Protein AF-A0A3D1BN85-F1 (afdb_monomer)

Sequence (298 aa):
FKVIHPDLSADNTIPQFLKILGVEELTAEAVQNILKTEEIPKMRKNWETFSVDEKIENIKLCKKLWLLENYQIDSRGLSFLTLKTKSGKWLKPEQIVFSKEYNPEHQIEVLAGKGLLKGLPDSPIEFVTAEFIENDEEVKGWYEFFKELGVDKKLEDKNFIKNVVQRIGILTALKYEASKGRTSSRELSRSEETDGYDIKQSQEESEEEGYGLIQSEERYIEVKSSSRPNPDIFLTTKQFNTLRNKKERYFVYVVKDALQHPTLCVTRGDKLLSITDIKTVIPFNKWSSKAIDEEFQP

pLDDT: mean 86.45, std 12.36, range [39.0, 98.06]

Foldseek 3Di:
DDDDDPVQVVDPVNVVVCVVVVNDDCDPVNVVLLVVLVCLVVCLVCVVVDDPVRLLVVVLNQLVSCPDPPRNDALVSVQSAFAQWPVRDTHQLQQAAEDCLLVDPFDLVVCVVVVLQPPQPPPPHTYGDCVNPPDSVCSPSVSVSSVSSNHCVLVVPPVSVVSSQVSSQVVQVQVVCVVVVQNQKDADDPVRCPQFAGIWRDFDPDPDDDDDDPRPQIAGEHTAGDLAQQDKQAGDPRNLVSLVPVQQRYWYWYFHNSGHWTKIFIFGSVQVVPQPDDDSIGGRVRCVVGTGDDMDTD

Mean predicted aligned error: 9.33 Å

Radius of gyration: 28.54 Å; Cα contacts (8 Å, |Δi|>4): 425; chains: 1; bounding box: 93×33×72 Å

Structure (mmCIF, N/CA/C/O backbone):
data_AF-A0A3D1BN85-F1
#
_entry.id   AF-A0A3D1BN85-F1
#
loop_
_atom_site.group_PDB
_atom_site.id
_atom_site.type_symbol
_atom_site.label_atom_id
_atom_site.label_alt_id
_atom_site.label_comp_id
_atom_site.label_asym_id
_atom_site.label_entity_id
_atom_site.label_seq_id
_atom_site.pdbx_PDB_ins_code
_atom_site.Cartn_x
_atom_site.Cartn_y
_atom_site.Cartn_z
_atom_site.occupancy
_atom_site.B_iso_or_equiv
_atom_site.auth_seq_id
_atom_site.auth_comp_id
_atom_site.auth_asym_id
_atom_site.auth_atom_id
_atom_site.pdbx_PDB_model_num
ATOM 1 N N . PHE A 1 1 ? -35.895 4.936 27.202 1.00 62.19 1 PHE A N 1
ATOM 2 C CA . PHE A 1 1 ? -36.663 3.724 27.560 1.00 62.19 1 PHE A CA 1
ATOM 3 C C . PHE A 1 1 ? -37.989 4.118 28.182 1.00 62.19 1 PHE A C 1
ATOM 5 O O . PHE A 1 1 ? -38.043 5.144 28.8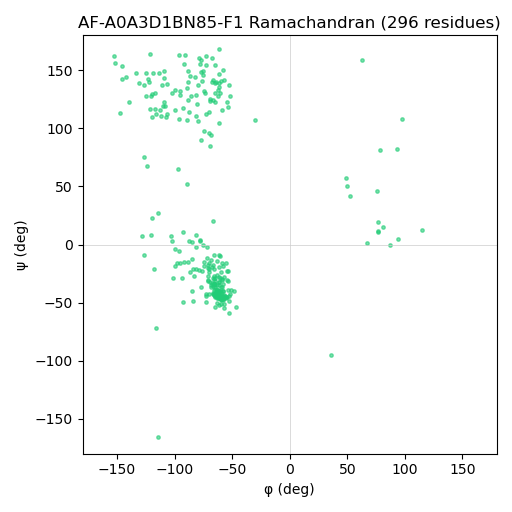51 1.00 62.19 1 PHE A O 1
ATOM 12 N N . LYS A 1 2 ? -39.053 3.352 27.932 1.00 66.19 2 LYS A N 1
ATOM 13 C CA . LYS A 1 2 ? -40.347 3.514 28.607 1.00 66.19 2 LYS A CA 1
ATOM 14 C C . LYS A 1 2 ? -40.624 2.234 29.385 1.00 66.19 2 LYS A C 1
ATOM 16 O O . LYS A 1 2 ? -40.461 1.152 28.835 1.00 66.19 2 LYS A O 1
ATOM 21 N N . VAL A 1 3 ? -40.984 2.369 30.656 1.00 72.06 3 VAL A N 1
ATOM 22 C CA . VAL A 1 3 ? -41.293 1.231 31.527 1.00 72.06 3 VAL A CA 1
ATOM 23 C C . VAL A 1 3 ? -42.762 0.873 31.331 1.00 72.06 3 VAL A C 1
ATOM 25 O O . VAL A 1 3 ? -43.623 1.750 31.407 1.00 72.06 3 VAL A O 1
ATOM 28 N N . ILE A 1 4 ? -43.042 -0.396 31.041 1.00 72.94 4 ILE A N 1
ATOM 29 C CA . ILE A 1 4 ? -44.410 -0.911 30.940 1.00 72.94 4 ILE A CA 1
ATOM 30 C C . ILE A 1 4 ? -44.921 -1.166 32.359 1.00 72.94 4 ILE A C 1
ATOM 32 O O . ILE A 1 4 ? -44.187 -1.675 33.205 1.00 72.94 4 ILE A O 1
ATOM 36 N N . HIS A 1 5 ? -46.171 -0.795 32.632 1.00 78.56 5 HIS A N 1
ATOM 37 C CA . HIS A 1 5 ? -46.800 -1.077 33.921 1.00 78.56 5 HIS A CA 1
ATOM 38 C C . HIS A 1 5 ? -46.880 -2.602 34.157 1.00 78.56 5 HIS A C 1
ATOM 40 O O . HIS A 1 5 ? -47.244 -3.309 33.215 1.00 78.56 5 HIS A O 1
ATOM 46 N N . PRO A 1 6 ? -46.611 -3.125 35.370 1.00 79.44 6 PRO A N 1
ATOM 47 C CA . PRO A 1 6 ? -46.598 -4.570 35.639 1.00 79.44 6 PRO A CA 1
ATOM 48 C C . PRO A 1 6 ? -47.886 -5.291 35.218 1.00 79.44 6 PRO A C 1
ATOM 50 O O . PRO A 1 6 ? -47.840 -6.364 34.625 1.00 79.44 6 PRO A O 1
ATOM 53 N N . ASP A 1 7 ? -49.038 -4.658 35.441 1.00 80.38 7 ASP A N 1
ATOM 54 C CA . ASP A 1 7 ? -50.340 -5.221 35.056 1.00 80.38 7 ASP A CA 1
ATOM 55 C C . ASP A 1 7 ? -50.501 -5.372 33.536 1.00 80.38 7 ASP A C 1
ATOM 57 O O . ASP A 1 7 ? -51.193 -6.270 33.071 1.00 80.38 7 ASP A O 1
ATOM 61 N N . LEU A 1 8 ? -49.837 -4.515 32.753 1.00 76.44 8 LEU A N 1
ATOM 62 C CA . LEU A 1 8 ? -49.823 -4.602 31.292 1.00 76.44 8 LEU A CA 1
ATOM 63 C C . LEU A 1 8 ? -48.778 -5.605 30.792 1.00 76.44 8 LEU A C 1
ATOM 65 O O . LEU A 1 8 ? -48.951 -6.162 29.716 1.00 76.44 8 LEU A O 1
ATOM 69 N N . SER A 1 9 ? -47.699 -5.849 31.547 1.00 73.62 9 SER A N 1
ATOM 70 C CA . SER A 1 9 ? -46.723 -6.891 31.199 1.00 73.62 9 SER A CA 1
ATOM 71 C C . SER A 1 9 ? -47.200 -8.296 31.566 1.00 73.62 9 SER A C 1
ATOM 73 O O . SER A 1 9 ? -46.691 -9.266 31.017 1.00 73.62 9 SER A O 1
ATOM 75 N N . ALA A 1 10 ? -48.144 -8.416 32.505 1.00 78.88 10 ALA A N 1
ATOM 76 C CA . ALA A 1 10 ? -48.739 -9.692 32.900 1.00 78.88 10 ALA A CA 1
ATOM 77 C C . ALA A 1 10 ? -49.642 -10.292 31.805 1.00 78.88 10 ALA A C 1
ATOM 79 O O . ALA A 1 10 ? -49.843 -11.506 31.769 1.00 78.88 10 ALA A O 1
ATOM 80 N N . ASP A 1 11 ? -50.164 -9.459 30.901 1.00 86.19 11 ASP A N 1
ATOM 81 C CA . ASP A 1 11 ? -50.906 -9.898 29.722 1.00 86.19 11 ASP A CA 1
ATOM 82 C C . ASP A 1 11 ? -49.953 -10.134 28.543 1.00 86.19 11 ASP A C 1
ATOM 84 O O . ASP A 1 11 ? -49.476 -9.189 27.918 1.00 86.19 11 ASP A O 1
ATOM 88 N N . ASN A 1 12 ? -49.716 -11.402 28.193 1.00 80.69 12 ASN A N 1
ATOM 89 C CA . ASN A 1 12 ? -48.813 -11.807 27.108 1.00 80.69 12 ASN A CA 1
ATOM 90 C C . ASN A 1 12 ? -49.173 -11.231 25.722 1.00 80.69 12 ASN A C 1
ATOM 92 O O . ASN A 1 12 ? -48.308 -11.214 24.840 1.00 80.69 12 ASN A O 1
ATOM 96 N N . THR A 1 13 ? -50.401 -10.746 25.503 1.00 84.81 13 THR A N 1
ATOM 97 C CA . THR A 1 13 ? -50.781 -10.116 24.227 1.00 84.81 13 THR A CA 1
ATOM 98 C C . THR A 1 13 ? -50.115 -8.754 24.027 1.00 84.81 13 THR A C 1
ATOM 100 O O . THR A 1 13 ? -49.777 -8.402 22.896 1.00 84.81 13 THR A O 1
ATOM 103 N N . ILE A 1 14 ? -49.844 -8.012 25.106 1.00 82.12 14 ILE A N 1
ATOM 104 C CA . ILE A 1 14 ? -49.242 -6.675 25.037 1.00 82.12 14 ILE A CA 1
ATOM 105 C C . ILE A 1 14 ? -47.749 -6.733 24.663 1.00 82.12 14 ILE A C 1
ATOM 107 O O . ILE A 1 14 ? -47.371 -6.052 23.707 1.00 82.12 14 ILE A O 1
ATOM 111 N N . PRO A 1 15 ? -46.886 -7.554 25.298 1.00 77.19 15 PRO A N 1
ATOM 112 C CA . PRO A 1 15 ? -45.504 -7.750 24.859 1.00 77.19 15 PRO A CA 1
ATOM 113 C C . PRO A 1 15 ? -45.402 -8.256 23.417 1.00 77.19 15 PRO A C 1
ATOM 115 O O . PRO A 1 15 ? -44.560 -7.779 22.660 1.00 77.19 15 PRO A O 1
ATOM 118 N N . GLN A 1 16 ? -46.280 -9.179 23.002 1.00 81.00 16 GLN A N 1
ATOM 119 C CA . GLN A 1 16 ? -46.311 -9.662 21.617 1.00 81.00 16 GLN A CA 1
ATOM 120 C C . GLN A 1 16 ? -46.683 -8.553 20.631 1.00 81.00 16 GLN A C 1
ATOM 122 O O . GLN A 1 16 ? -46.020 -8.401 19.606 1.00 81.00 16 GLN A O 1
ATOM 127 N N . PHE A 1 17 ? -47.697 -7.746 20.949 1.00 83.69 17 PHE A N 1
ATOM 128 C CA . PHE A 1 17 ? -48.094 -6.603 20.130 1.00 83.69 17 PHE A CA 1
ATOM 129 C C . PHE A 1 17 ? -46.977 -5.556 20.023 1.00 83.69 17 PHE A C 1
ATOM 131 O O . PHE A 1 17 ? -46.679 -5.076 18.933 1.00 83.69 17 PHE A O 1
ATOM 138 N N . LEU A 1 18 ? -46.295 -5.252 21.129 1.00 83.25 18 LEU A N 1
ATOM 139 C CA . LEU A 1 18 ? -45.146 -4.344 21.145 1.00 83.25 18 LEU A CA 1
ATOM 140 C C . LEU A 1 18 ? -43.981 -4.874 20.300 1.00 83.25 18 LEU A C 1
ATOM 142 O O . LEU A 1 18 ? -43.387 -4.111 19.539 1.00 83.25 18 LEU A O 1
ATOM 146 N N . LYS A 1 19 ? -43.717 -6.183 20.349 1.00 81.19 19 LYS A N 1
ATOM 147 C CA . LYS A 1 19 ? -42.707 -6.834 19.508 1.00 81.19 19 LYS A CA 1
ATOM 148 C C . LYS A 1 19 ? -43.055 -6.743 18.016 1.00 81.19 19 LYS A C 1
ATOM 150 O O . LYS A 1 19 ? -42.175 -6.472 17.207 1.00 81.19 19 LYS A O 1
ATOM 155 N N . ILE A 1 20 ? -44.335 -6.894 17.652 1.00 84.38 20 ILE A N 1
ATOM 156 C CA . ILE A 1 20 ? -44.834 -6.696 16.273 1.00 84.38 20 ILE A CA 1
ATOM 157 C C . ILE A 1 20 ? -44.651 -5.241 15.813 1.00 84.38 20 ILE A C 1
ATOM 159 O O . ILE A 1 20 ? -44.350 -4.998 14.647 1.00 84.38 20 ILE A O 1
ATOM 163 N N . LEU A 1 21 ? -44.790 -4.273 16.723 1.00 83.38 21 LEU A N 1
ATOM 164 C CA . LEU A 1 21 ? -44.546 -2.851 16.455 1.00 83.38 21 LEU A CA 1
ATOM 165 C C . LEU A 1 21 ? -43.053 -2.470 16.426 1.00 83.38 21 LEU A C 1
ATOM 167 O O . LEU A 1 21 ? -42.737 -1.290 16.280 1.00 83.38 21 LEU A O 1
ATOM 171 N N . GLY A 1 22 ? -42.141 -3.438 16.567 1.00 74.31 22 GLY A N 1
ATOM 172 C CA . GLY A 1 22 ? -40.696 -3.202 16.560 1.00 74.31 22 GLY A CA 1
ATOM 173 C C . GLY A 1 22 ? -40.153 -2.608 17.861 1.00 74.31 22 GLY A C 1
ATOM 174 O O . GLY A 1 22 ? -39.074 -2.023 17.865 1.00 74.31 22 GLY A O 1
ATOM 175 N N . VAL A 1 23 ? -40.892 -2.715 18.970 1.00 76.38 23 VAL A N 1
ATOM 176 C CA . VAL A 1 23 ? -40.398 -2.305 20.289 1.00 76.38 23 VAL A CA 1
ATOM 177 C C . VAL A 1 23 ? -39.538 -3.428 20.860 1.00 76.38 23 VAL A C 1
ATOM 179 O O . VAL A 1 23 ? -40.043 -4.493 21.215 1.00 76.38 23 VAL A O 1
ATOM 182 N N . GLU A 1 24 ? -38.234 -3.179 20.949 1.00 70.06 24 GLU A N 1
ATOM 183 C CA . GLU A 1 24 ? -37.280 -4.110 21.548 1.00 70.06 24 GLU A CA 1
ATOM 184 C C . GLU A 1 24 ? -37.361 -4.102 23.079 1.00 70.06 24 GLU A C 1
ATOM 186 O O . GLU A 1 24 ? -37.517 -3.060 23.725 1.00 70.06 24 GLU A O 1
ATOM 191 N N . GLU A 1 25 ? -37.247 -5.291 23.668 1.00 74.31 25 GLU A N 1
ATOM 192 C CA . GLU A 1 25 ? -37.174 -5.466 25.113 1.00 74.31 25 GLU A CA 1
ATOM 193 C C . GLU A 1 25 ? -35.794 -5.043 25.626 1.00 74.31 25 GLU A C 1
ATOM 195 O O . GLU A 1 25 ? -34.758 -5.451 25.098 1.00 74.31 25 GLU A O 1
ATOM 200 N N . LEU A 1 26 ? -35.769 -4.230 26.685 1.00 71.69 26 LEU A N 1
ATOM 201 C CA . LEU A 1 26 ? -34.522 -3.833 27.328 1.00 71.69 26 LEU A CA 1
ATOM 202 C C . LEU A 1 26 ? -33.969 -5.005 28.150 1.00 71.69 26 LEU A C 1
ATOM 204 O O . LEU A 1 26 ? -34.372 -5.220 29.292 1.00 71.69 26 LEU A O 1
ATOM 208 N N . THR A 1 27 ? -33.028 -5.747 27.574 1.00 77.69 27 THR A N 1
ATOM 209 C CA . THR A 1 27 ? -32.342 -6.848 28.260 1.00 77.69 27 THR A CA 1
ATOM 210 C C . THR A 1 27 ? -31.271 -6.336 29.229 1.00 77.69 27 THR A C 1
ATOM 212 O O . THR A 1 27 ? -30.744 -5.229 29.086 1.00 77.69 27 THR A O 1
ATOM 215 N N . ALA A 1 28 ? -30.890 -7.159 30.213 1.00 77.25 28 ALA A N 1
ATOM 216 C CA . ALA A 1 28 ? -29.778 -6.843 31.117 1.00 77.25 28 ALA A CA 1
ATOM 217 C C . ALA A 1 28 ? -28.460 -6.607 30.353 1.00 77.25 28 ALA A C 1
ATOM 219 O O . ALA A 1 28 ? -27.665 -5.747 30.731 1.00 77.25 28 ALA A O 1
ATOM 220 N N . GLU A 1 29 ? -28.254 -7.330 29.249 1.00 75.12 29 GLU A N 1
ATOM 221 C CA . GLU A 1 29 ? -27.120 -7.133 28.347 1.00 75.12 29 GLU A CA 1
ATOM 222 C C . GLU A 1 29 ? -27.178 -5.770 27.643 1.00 75.12 29 GLU A C 1
ATOM 224 O O . GLU A 1 29 ? -26.177 -5.054 27.627 1.00 75.12 29 GLU A O 1
ATOM 229 N N . ALA A 1 30 ? -28.351 -5.354 27.151 1.00 71.19 30 ALA A N 1
ATOM 230 C CA . ALA A 1 30 ? -28.535 -4.031 26.558 1.00 71.19 30 ALA A CA 1
ATOM 231 C C . ALA A 1 30 ? -28.228 -2.905 27.562 1.00 71.19 30 ALA A C 1
ATOM 233 O O . ALA A 1 30 ? -27.538 -1.949 27.212 1.00 71.19 30 ALA A O 1
ATOM 234 N N . VAL A 1 31 ? -28.654 -3.040 28.826 1.00 73.94 31 VAL A N 1
ATOM 235 C CA . VAL A 1 31 ? -28.314 -2.083 29.898 1.00 73.94 31 VAL A CA 1
ATOM 236 C C . VAL A 1 31 ? -26.806 -2.032 30.149 1.00 73.94 31 VAL A C 1
ATOM 238 O O . VAL A 1 31 ? -26.236 -0.946 30.225 1.00 73.94 31 VAL A O 1
ATOM 241 N N . GLN A 1 32 ? -26.140 -3.186 30.250 1.00 77.75 32 GLN A N 1
ATOM 242 C CA . GLN A 1 32 ? -24.688 -3.250 30.451 1.00 77.75 32 GLN A CA 1
ATOM 243 C C . GLN A 1 32 ? -23.914 -2.620 29.288 1.00 77.75 32 GLN A C 1
ATOM 245 O O . GLN A 1 32 ? -22.928 -1.921 29.512 1.00 77.75 32 GLN A O 1
ATOM 250 N N . ASN A 1 33 ? -24.366 -2.828 28.052 1.00 74.44 33 ASN A N 1
ATOM 251 C CA . ASN A 1 33 ? -23.741 -2.231 26.875 1.00 74.44 33 ASN A CA 1
ATOM 252 C C . ASN A 1 33 ? -23.905 -0.703 26.865 1.00 74.44 33 ASN A C 1
ATOM 254 O O . ASN A 1 33 ? -22.922 0.004 26.654 1.00 74.44 33 ASN A O 1
ATOM 258 N N . ILE A 1 34 ? -25.087 -0.184 27.223 1.00 75.25 34 ILE A N 1
ATOM 259 C CA . ILE A 1 34 ? -25.316 1.264 27.370 1.00 75.25 34 ILE A CA 1
ATOM 260 C C . ILE A 1 34 ? -24.390 1.857 28.436 1.00 75.25 34 ILE A C 1
ATOM 262 O O . ILE A 1 34 ? -23.716 2.852 28.178 1.00 75.25 34 ILE A O 1
ATOM 266 N N . LEU A 1 35 ? -24.282 1.227 29.607 1.00 77.38 35 LEU A N 1
ATOM 267 C CA . LEU A 1 35 ? -23.379 1.701 30.661 1.00 77.38 35 LEU A CA 1
ATOM 268 C C . LEU A 1 35 ? -21.918 1.735 30.187 1.00 77.38 35 LEU A C 1
ATOM 270 O O . LEU A 1 35 ? -21.211 2.704 30.450 1.00 77.38 35 LEU A O 1
ATOM 274 N N . LYS A 1 36 ? -21.482 0.732 29.416 1.00 80.38 36 LYS A N 1
ATOM 275 C CA . LYS A 1 36 ? -20.142 0.711 28.806 1.00 80.38 36 LYS A CA 1
ATOM 276 C C . LYS A 1 36 ? -19.950 1.821 27.771 1.00 80.38 36 LYS A C 1
ATOM 278 O O . LYS A 1 36 ? -18.862 2.384 27.684 1.00 80.38 36 LYS A O 1
ATOM 283 N N . THR A 1 37 ? -20.983 2.204 27.016 1.00 78.31 37 THR A N 1
ATOM 284 C CA . THR A 1 37 ? -20.874 3.360 26.103 1.00 78.31 37 THR A CA 1
ATOM 285 C C . THR A 1 37 ? -20.667 4.686 26.842 1.00 78.31 37 THR A C 1
ATOM 287 O O . THR A 1 37 ? -19.934 5.547 26.352 1.00 78.31 37 THR A O 1
ATOM 290 N N . GLU A 1 38 ? -21.206 4.840 28.057 1.00 80.00 38 GLU A N 1
ATOM 291 C CA . GLU A 1 38 ? -20.954 6.020 28.902 1.00 80.00 38 GLU A CA 1
ATOM 292 C C . GLU A 1 38 ? -19.509 6.099 29.426 1.00 80.00 38 GLU A C 1
ATOM 294 O O . GLU A 1 38 ? -19.068 7.148 29.911 1.00 80.00 38 GLU A O 1
ATOM 299 N N . GLU A 1 39 ? -18.735 5.018 29.309 1.00 83.38 39 GLU A N 1
ATOM 300 C CA . GLU A 1 39 ? -17.316 5.004 29.657 1.00 83.38 39 GLU A CA 1
ATOM 301 C C . GLU A 1 39 ? -16.435 5.585 28.543 1.00 83.38 39 GLU A C 1
ATOM 303 O O . GLU A 1 39 ? -15.354 6.093 28.841 1.00 83.38 39 GLU A O 1
ATOM 308 N N . ILE A 1 40 ? -16.897 5.629 27.285 1.00 86.19 40 ILE A N 1
ATOM 309 C CA . ILE A 1 40 ? -16.115 6.141 26.143 1.00 86.19 40 ILE A CA 1
ATOM 310 C C . ILE A 1 40 ? -15.612 7.584 26.371 1.00 86.19 40 ILE A C 1
ATOM 312 O O . ILE A 1 40 ? -14.423 7.845 26.159 1.00 86.19 40 ILE A O 1
ATOM 316 N N . PRO A 1 41 ? -16.421 8.543 26.873 1.00 86.62 41 PRO A N 1
ATOM 317 C CA . PRO A 1 41 ? -15.921 9.876 27.213 1.00 86.62 41 PRO A CA 1
ATOM 318 C C . PRO A 1 41 ? -14.837 9.875 28.300 1.00 86.62 41 PRO A C 1
ATOM 320 O O . PRO A 1 41 ? -13.953 10.735 28.279 1.00 86.62 41 PRO A O 1
ATOM 323 N N . LYS A 1 42 ? -14.889 8.934 29.253 1.00 87.38 42 LYS A N 1
ATOM 324 C CA . LYS A 1 42 ? -13.858 8.779 30.291 1.00 87.38 42 LYS A CA 1
ATOM 325 C C . LYS A 1 42 ? -12.584 8.185 29.694 1.00 87.38 42 LYS A C 1
ATOM 327 O O . LYS A 1 42 ? -11.508 8.727 29.940 1.00 87.38 42 LYS A O 1
ATOM 332 N N . MET A 1 43 ? -12.710 7.160 28.847 1.00 91.12 43 MET A N 1
ATOM 333 C CA . MET A 1 43 ? -11.590 6.588 28.092 1.00 91.12 43 MET A CA 1
ATOM 334 C C . MET A 1 43 ? -10.883 7.665 27.273 1.00 91.12 43 MET A C 1
ATOM 336 O O . MET A 1 43 ? -9.667 7.791 27.347 1.00 91.12 43 MET A O 1
ATOM 340 N N . ARG A 1 44 ? -11.641 8.515 26.570 1.00 92.12 44 ARG A N 1
ATOM 341 C CA . ARG A 1 44 ? -11.098 9.628 25.782 1.00 92.12 44 ARG A CA 1
ATOM 342 C C . ARG A 1 44 ? -10.243 10.587 26.604 1.00 92.12 44 ARG A C 1
ATOM 344 O O . ARG A 1 44 ? -9.198 11.018 26.129 1.00 92.12 44 ARG A O 1
ATOM 351 N N . LYS A 1 45 ? -10.687 10.945 27.812 1.00 92.06 45 LYS A N 1
ATOM 352 C CA . LYS A 1 45 ? -9.955 11.869 28.695 1.00 92.06 45 LYS A CA 1
ATOM 353 C C . LYS A 1 45 ? -8.654 11.264 29.220 1.00 92.06 45 LYS A C 1
ATOM 355 O O . LYS A 1 45 ? -7.676 11.987 29.365 1.00 92.06 45 LYS A O 1
ATOM 360 N N . ASN A 1 46 ? -8.649 9.957 29.469 1.00 93.00 46 ASN A N 1
ATOM 361 C CA . ASN A 1 46 ? -7.536 9.259 30.110 1.00 93.00 46 ASN A CA 1
ATOM 362 C C . ASN A 1 46 ? -6.655 8.486 29.115 1.00 93.00 46 ASN A C 1
ATOM 364 O O . ASN A 1 46 ? -5.700 7.837 29.533 1.00 93.00 46 ASN A O 1
ATOM 368 N N . TRP A 1 47 ? -6.942 8.565 27.811 1.00 95.19 47 TRP A N 1
ATOM 369 C CA . TRP A 1 47 ? -6.338 7.708 26.787 1.00 95.19 47 TRP A CA 1
ATOM 370 C C . TRP A 1 47 ? -4.808 7.697 26.832 1.00 95.19 47 TRP A C 1
ATOM 372 O O . TRP A 1 47 ? -4.190 6.638 26.796 1.00 95.19 47 TRP A O 1
ATOM 382 N N . GLU A 1 48 ? -4.187 8.867 26.977 1.00 92.69 48 GLU A N 1
ATOM 383 C CA . GLU A 1 48 ? -2.725 8.989 27.012 1.00 92.69 48 GLU A CA 1
ATOM 384 C C . GLU A 1 48 ? -2.088 8.443 28.299 1.00 92.69 48 GLU A C 1
ATOM 386 O O . GLU A 1 48 ? -0.897 8.151 28.310 1.00 92.69 48 GLU A O 1
ATOM 391 N N . THR A 1 49 ? -2.871 8.270 29.367 1.00 94.06 49 THR A N 1
ATOM 392 C CA . THR A 1 49 ? -2.398 7.739 30.658 1.00 94.06 49 THR A CA 1
ATOM 393 C C . THR A 1 49 ? -2.527 6.225 30.786 1.00 94.06 49 THR A C 1
ATOM 395 O O . THR A 1 49 ? -1.920 5.646 31.682 1.00 94.06 49 THR A O 1
ATOM 398 N N . PHE A 1 50 ? -3.296 5.584 29.902 1.00 95.12 50 PHE A N 1
ATOM 399 C CA . PHE A 1 50 ? -3.476 4.139 29.927 1.00 95.12 50 PHE A CA 1
ATOM 400 C C . PHE A 1 50 ? -2.189 3.400 29.563 1.00 95.12 50 PHE A C 1
ATOM 402 O O . PHE A 1 50 ? -1.468 3.773 28.629 1.00 95.12 50 PHE A O 1
ATOM 409 N N . SER A 1 51 ? -1.947 2.309 30.285 1.00 95.50 51 SER A N 1
ATOM 410 C CA . SER A 1 51 ? -0.949 1.302 29.946 1.00 95.50 51 SER A CA 1
ATOM 411 C C . SER A 1 51 ? -1.255 0.637 28.599 1.00 95.50 51 SER A C 1
ATOM 413 O O . SER A 1 51 ? -2.332 0.789 28.018 1.00 95.50 51 SER A O 1
ATOM 415 N N . VAL A 1 52 ? -0.282 -0.114 28.081 1.00 93.88 52 VAL A N 1
ATOM 416 C CA . VAL A 1 52 ? -0.427 -0.855 26.819 1.00 93.88 52 VAL A CA 1
ATOM 417 C C . VAL A 1 52 ? -1.602 -1.832 26.887 1.00 93.88 52 VAL A C 1
ATOM 419 O O . VAL A 1 52 ? -2.437 -1.821 25.984 1.00 93.88 52 VAL A O 1
ATOM 422 N N . ASP A 1 53 ? -1.699 -2.608 27.967 1.00 94.06 53 ASP A N 1
ATOM 423 C CA . ASP A 1 53 ? -2.745 -3.620 28.138 1.00 94.06 53 ASP A CA 1
ATOM 424 C C . ASP A 1 53 ? -4.130 -2.970 28.256 1.00 94.06 53 ASP A C 1
ATOM 426 O O . ASP A 1 53 ? -5.070 -3.378 27.577 1.00 94.06 53 ASP A O 1
ATOM 430 N N . GLU A 1 54 ? -4.245 -1.877 29.021 1.00 94.88 54 GLU A N 1
ATOM 431 C CA . GLU A 1 54 ? -5.495 -1.112 29.123 1.00 94.88 54 GLU A CA 1
ATOM 432 C C . GLU A 1 54 ? -5.931 -0.537 27.770 1.00 94.88 54 GLU A C 1
ATOM 434 O O . GLU A 1 54 ? -7.120 -0.539 27.451 1.00 94.88 54 GLU A O 1
ATOM 439 N N . LYS A 1 55 ? -4.999 -0.042 26.945 1.00 95.88 55 LYS A N 1
ATOM 440 C CA . LYS A 1 55 ? -5.332 0.449 25.599 1.00 95.88 55 LYS A CA 1
ATOM 441 C C . LYS A 1 55 ? -5.852 -0.674 24.707 1.00 95.88 55 LYS A C 1
ATOM 443 O O . LYS A 1 55 ? -6.833 -0.463 23.995 1.00 95.88 55 LYS A O 1
ATOM 448 N N . ILE A 1 56 ? -5.225 -1.849 24.750 1.00 94.12 56 ILE A N 1
ATOM 449 C CA . ILE A 1 56 ? -5.642 -3.013 23.958 1.00 94.12 56 ILE A CA 1
ATOM 450 C C . ILE A 1 56 ? -7.050 -3.461 24.363 1.00 94.12 56 ILE A C 1
ATOM 452 O O . ILE A 1 56 ? -7.923 -3.573 23.500 1.00 94.12 56 ILE A O 1
ATOM 456 N N . GLU A 1 57 ? -7.301 -3.637 25.659 1.00 93.50 57 GLU A N 1
ATOM 457 C CA . GLU A 1 57 ? -8.609 -4.064 26.167 1.00 93.50 57 GLU A CA 1
ATOM 458 C C . GLU A 1 57 ? -9.712 -3.038 25.866 1.00 93.50 57 GLU A C 1
ATOM 460 O O . GLU A 1 57 ? -10.806 -3.399 25.427 1.00 93.50 57 GLU A O 1
ATOM 465 N N . ASN A 1 58 ? -9.414 -1.740 25.981 1.00 93.88 58 ASN A N 1
ATOM 466 C CA . ASN A 1 58 ? -10.361 -0.690 25.600 1.00 93.88 58 ASN A CA 1
ATOM 467 C C . ASN A 1 58 ? -10.671 -0.693 24.092 1.00 93.88 58 ASN A C 1
ATOM 469 O O . ASN A 1 58 ? -11.817 -0.463 23.705 1.00 93.88 58 ASN A O 1
ATOM 473 N N . ILE A 1 59 ? -9.694 -0.982 23.225 1.00 95.19 59 ILE A N 1
ATOM 474 C CA . ILE A 1 59 ? -9.925 -1.110 21.774 1.00 95.19 59 ILE A CA 1
ATOM 475 C C . ILE A 1 59 ? -10.809 -2.324 21.469 1.00 95.19 59 ILE A C 1
ATOM 477 O O . ILE A 1 59 ? -11.746 -2.203 20.677 1.00 95.19 59 ILE A O 1
ATOM 481 N N . LYS A 1 60 ? -10.571 -3.468 22.123 1.00 93.00 60 LYS A N 1
ATOM 482 C CA . LYS A 1 60 ? -11.432 -4.661 22.019 1.00 93.00 60 LYS A CA 1
ATOM 483 C C . LYS A 1 60 ? -12.867 -4.362 22.446 1.00 93.00 60 LYS A C 1
ATOM 485 O O . LYS A 1 60 ? -13.809 -4.725 21.739 1.00 93.00 60 LYS A O 1
ATOM 490 N N . LEU A 1 61 ? -13.042 -3.639 23.553 1.00 90.81 61 LEU A N 1
ATOM 491 C CA . LEU A 1 61 ? -14.354 -3.182 24.005 1.00 90.81 61 LEU A CA 1
ATOM 492 C C . LEU A 1 61 ? -15.021 -2.257 22.975 1.00 90.81 61 LEU A C 1
ATOM 494 O O . LEU A 1 61 ? -16.196 -2.447 22.666 1.00 90.81 61 LEU A O 1
ATOM 498 N N . CYS A 1 62 ? -14.278 -1.308 22.397 1.00 91.94 62 CYS A N 1
ATOM 499 C CA . CYS A 1 62 ? -14.793 -0.439 21.338 1.00 91.94 62 CYS A CA 1
ATOM 500 C C . CYS A 1 62 ? -15.251 -1.251 20.116 1.00 91.94 62 CYS A C 1
ATOM 502 O O . CYS A 1 62 ? -16.373 -1.058 19.659 1.00 91.94 62 CYS A O 1
ATOM 504 N N . LYS A 1 63 ? -14.455 -2.214 19.629 1.00 91.50 63 LYS A N 1
ATOM 505 C CA . LYS A 1 63 ? -14.885 -3.110 18.538 1.00 91.50 63 LYS A CA 1
ATOM 506 C C . LYS A 1 63 ? -16.168 -3.855 18.901 1.00 91.50 63 LYS A C 1
ATOM 508 O O . LYS A 1 63 ? -17.087 -3.911 18.089 1.00 91.50 63 LYS A O 1
ATOM 513 N N . LYS A 1 64 ? -16.252 -4.410 20.116 1.00 89.19 64 LYS A N 1
ATOM 514 C CA . LYS A 1 64 ? -17.444 -5.138 20.573 1.00 89.19 64 LYS A CA 1
ATOM 515 C C . LYS A 1 64 ? -18.689 -4.254 20.533 1.00 89.19 64 LYS A C 1
ATOM 517 O O . LYS A 1 64 ? -19.711 -4.693 20.028 1.00 89.19 64 LYS A O 1
ATOM 522 N N . LEU A 1 65 ? -18.599 -3.025 21.041 1.00 86.62 65 LEU A N 1
ATOM 523 C CA . LEU A 1 65 ? -19.708 -2.066 21.037 1.00 86.62 65 LEU A CA 1
ATOM 524 C C . LEU A 1 65 ? -20.066 -1.585 19.622 1.00 86.62 65 LEU A C 1
ATOM 526 O O . LEU A 1 65 ? -21.236 -1.334 19.347 1.00 86.62 65 LEU A O 1
ATOM 530 N N . TRP A 1 66 ? -19.077 -1.478 18.732 1.00 88.12 66 TRP A N 1
ATOM 531 C CA . TRP A 1 66 ? -19.275 -1.135 17.322 1.00 88.12 66 TRP A CA 1
ATOM 532 C C . TRP A 1 66 ? -20.002 -2.243 16.541 1.00 88.12 66 TRP A C 1
ATOM 534 O O . TRP A 1 66 ? -20.840 -1.931 15.702 1.00 88.12 66 TRP A O 1
ATOM 544 N N . LEU A 1 67 ? -19.737 -3.520 16.852 1.00 84.38 67 LEU A N 1
ATOM 545 C CA . LEU A 1 67 ? -20.385 -4.683 16.224 1.00 84.38 67 LEU A CA 1
ATOM 546 C C . LEU A 1 67 ? -21.836 -4.924 16.671 1.00 84.38 67 LEU A C 1
ATOM 548 O O . LEU A 1 67 ? -22.528 -5.725 16.045 1.00 84.38 67 LEU A O 1
ATOM 552 N N . LEU A 1 68 ? -22.297 -4.299 17.759 1.00 80.31 68 LEU A N 1
ATOM 553 C CA . LEU A 1 68 ? -23.665 -4.497 18.239 1.00 80.31 68 LEU A CA 1
ATOM 554 C C . LEU A 1 68 ? -24.682 -3.963 17.224 1.00 80.31 68 LEU A C 1
ATOM 556 O O . LEU A 1 68 ? -24.521 -2.864 16.684 1.00 80.31 68 LEU A O 1
ATOM 560 N N . GLU A 1 69 ? -25.767 -4.716 17.029 1.00 57.38 69 GLU A N 1
ATOM 561 C CA . GLU A 1 69 ? -26.927 -4.259 16.263 1.00 57.38 69 GLU A CA 1
ATOM 562 C C . GLU A 1 69 ? -27.371 -2.888 16.813 1.00 57.38 69 GLU A C 1
ATOM 564 O O . GLU A 1 69 ? -27.528 -2.718 18.025 1.00 57.38 69 GLU A O 1
ATOM 569 N N . ASN A 1 70 ? -27.503 -1.904 15.912 1.00 57.38 70 ASN A N 1
ATOM 570 C CA . ASN A 1 70 ? -27.748 -0.467 16.145 1.00 57.38 70 ASN A CA 1
ATOM 571 C C . ASN A 1 70 ? -26.532 0.475 16.219 1.00 57.38 70 ASN A C 1
ATOM 573 O O . ASN A 1 70 ? -26.750 1.664 16.451 1.00 57.38 70 ASN A O 1
ATOM 577 N N . TYR A 1 71 ? -25.291 0.018 15.988 1.00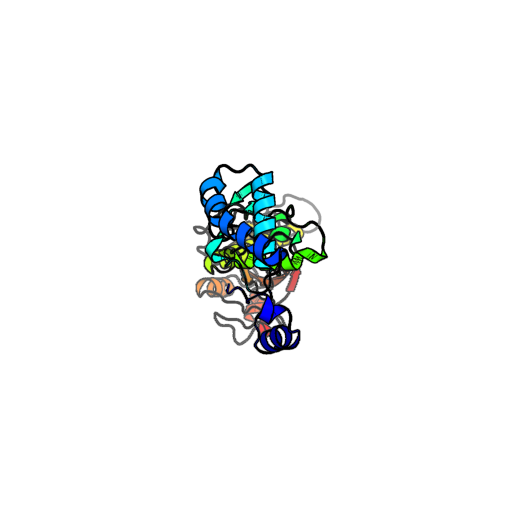 60.25 71 TYR A N 1
ATOM 578 C CA . TYR A 1 71 ? -24.096 0.886 16.002 1.00 60.25 71 TYR A CA 1
ATOM 579 C C . TYR A 1 71 ? -24.058 1.771 17.252 1.00 60.25 71 TYR A C 1
ATOM 581 O O . TYR A 1 71 ? -24.045 3.002 17.165 1.00 60.25 71 TYR A O 1
ATOM 589 N N . GLN A 1 72 ? -24.082 1.144 18.436 1.00 67.50 72 GLN A N 1
ATOM 590 C CA . GLN A 1 72 ? -24.159 1.882 19.704 1.00 67.50 72 GLN A CA 1
ATOM 591 C C . GLN A 1 72 ? -23.064 2.951 19.841 1.00 67.50 72 GLN A C 1
ATOM 593 O O . GLN A 1 72 ? -23.234 3.921 20.580 1.00 67.50 72 GLN A O 1
ATOM 598 N N . ILE A 1 73 ? -21.962 2.795 19.100 1.00 74.19 73 ILE A N 1
ATOM 599 C CA . ILE A 1 73 ? -20.951 3.823 18.909 1.00 74.19 73 ILE A CA 1
ATOM 600 C C . ILE A 1 73 ? -20.598 4.011 17.429 1.00 74.19 73 ILE A C 1
ATOM 602 O O . ILE A 1 73 ? -20.426 3.061 16.668 1.00 74.19 73 ILE A O 1
ATOM 606 N N . ASP A 1 74 ? -20.440 5.275 17.051 1.00 78.44 74 ASP A N 1
ATOM 607 C CA . ASP A 1 74 ? -19.962 5.717 15.742 1.00 78.44 74 ASP A CA 1
ATOM 608 C C . ASP A 1 74 ? -18.426 5.816 15.750 1.00 78.44 74 ASP A C 1
ATOM 610 O O . ASP A 1 74 ? -17.840 6.320 16.718 1.00 78.44 74 ASP A O 1
ATOM 614 N N . SER A 1 75 ? -17.767 5.399 14.662 1.00 80.56 75 SER A N 1
ATOM 615 C CA . SER A 1 75 ? -16.309 5.497 14.485 1.00 80.56 75 SER A CA 1
ATOM 616 C C . SER A 1 75 ? -15.783 6.928 14.679 1.00 80.56 75 SER A C 1
ATOM 618 O O . SER A 1 75 ? -14.698 7.126 15.231 1.00 80.56 75 SER A O 1
ATOM 620 N N . ARG A 1 76 ? -16.581 7.961 14.371 1.00 81.12 76 ARG A N 1
ATOM 621 C CA . ARG A 1 76 ? -16.263 9.379 14.641 1.00 81.12 76 ARG A CA 1
ATOM 622 C C . ARG A 1 76 ? -16.049 9.662 16.131 1.00 81.12 76 ARG A C 1
ATOM 624 O O . ARG A 1 76 ? -15.167 10.450 16.500 1.00 81.12 76 ARG A O 1
ATOM 631 N N . GLY A 1 77 ? -16.823 8.999 16.991 1.00 83.31 77 GLY A N 1
ATOM 632 C CA . GLY A 1 77 ? -16.695 9.060 18.449 1.00 83.31 77 GLY A CA 1
ATOM 633 C C . GLY A 1 77 ? -15.390 8.450 18.971 1.00 83.31 77 GLY A C 1
ATOM 634 O O . GLY A 1 77 ? -14.967 8.777 20.079 1.00 83.31 77 GLY A O 1
ATOM 635 N N . LEU A 1 78 ? -14.720 7.638 18.149 1.00 91.12 78 LEU A N 1
ATOM 636 C CA . LEU A 1 78 ? -13.493 6.909 18.462 1.00 91.12 78 LEU A CA 1
ATOM 637 C C . LEU A 1 78 ? -12.223 7.537 17.865 1.00 91.12 78 LEU A C 1
ATOM 639 O O . LEU A 1 78 ? -11.133 6.997 18.021 1.00 91.12 78 LEU A O 1
ATOM 643 N N . SER A 1 79 ? -12.319 8.727 17.267 1.00 88.94 79 SER A N 1
ATOM 644 C CA . SER A 1 79 ? -11.180 9.486 16.704 1.00 88.94 79 SER A CA 1
ATOM 645 C C . SER A 1 79 ? -10.031 9.774 17.688 1.00 88.94 79 SER A C 1
ATOM 647 O O . SER A 1 79 ? -8.927 10.158 17.289 1.00 88.94 79 SER A O 1
ATOM 649 N N . PHE A 1 80 ? -10.256 9.622 18.995 1.00 92.88 80 PHE A N 1
ATOM 650 C CA . PHE A 1 80 ? -9.206 9.760 20.003 1.00 92.88 80 PHE A CA 1
ATOM 651 C C . PHE A 1 80 ? -8.278 8.544 20.072 1.00 92.88 80 PHE A C 1
ATOM 653 O O . PHE A 1 80 ? -7.133 8.722 20.486 1.00 92.88 80 PHE A O 1
ATOM 660 N N . LEU A 1 81 ? -8.725 7.366 19.623 1.00 96.00 81 LEU A N 1
ATOM 661 C CA . LEU A 1 81 ? -7.937 6.142 19.664 1.00 96.00 81 LEU A CA 1
ATOM 662 C C . LEU A 1 81 ? -6.619 6.304 18.898 1.00 96.00 81 LEU A C 1
ATOM 664 O O . LEU A 1 81 ? -6.497 7.071 17.935 1.00 96.00 81 LEU A O 1
ATOM 668 N N . THR A 1 82 ? -5.621 5.568 19.363 1.00 97.50 82 THR A N 1
ATOM 669 C CA . THR A 1 82 ? -4.379 5.296 18.647 1.00 97.50 82 THR A CA 1
ATOM 670 C C . THR A 1 82 ? -4.206 3.788 18.578 1.00 97.50 82 THR A C 1
ATOM 672 O O . THR A 1 82 ? -4.647 3.072 19.475 1.00 97.50 82 THR A O 1
ATOM 675 N N . LEU A 1 83 ? -3.593 3.294 17.507 1.00 97.75 83 LEU A N 1
ATOM 676 C CA . LEU A 1 83 ? -3.328 1.872 17.325 1.00 97.75 83 LEU A CA 1
ATOM 677 C C . LEU A 1 83 ? -1.833 1.615 17.455 1.00 97.75 83 LEU A C 1
ATOM 679 O O . LEU A 1 83 ? -0.999 2.422 17.029 1.00 97.75 83 LEU A O 1
ATOM 683 N N . LYS A 1 84 ? -1.511 0.472 18.054 1.00 97.44 84 LYS A N 1
ATOM 684 C CA . LYS A 1 84 ? -0.139 0.004 18.181 1.00 97.44 84 LYS A CA 1
ATOM 685 C C . LYS A 1 84 ? 0.356 -0.486 16.822 1.00 97.44 84 LYS A C 1
ATOM 687 O O . LYS A 1 84 ? -0.314 -1.268 16.145 1.00 97.44 84 LYS A O 1
ATOM 692 N N . THR A 1 85 ? 1.530 -0.024 16.423 1.00 97.12 85 THR A N 1
ATOM 693 C CA . THR A 1 85 ? 2.192 -0.440 15.188 1.00 97.12 85 THR A CA 1
ATOM 694 C C . THR A 1 85 ? 3.208 -1.541 15.475 1.00 97.12 85 THR A C 1
ATOM 696 O O . THR A 1 85 ? 3.646 -1.721 16.613 1.00 97.12 85 THR A O 1
ATOM 699 N N . LYS A 1 86 ? 3.643 -2.268 14.441 1.00 96.06 86 LYS A N 1
ATOM 700 C CA . LYS A 1 86 ? 4.689 -3.298 14.555 1.00 96.06 86 LYS A CA 1
ATOM 701 C C . LYS A 1 86 ? 6.046 -2.755 15.019 1.00 96.06 86 LYS A C 1
ATOM 703 O O . LYS A 1 86 ? 6.856 -3.524 15.523 1.00 96.06 86 LYS A O 1
ATOM 708 N N . SER A 1 87 ? 6.296 -1.447 14.895 1.00 94.12 87 SER A N 1
ATOM 709 C CA . SER A 1 87 ? 7.492 -0.807 15.469 1.00 94.12 87 SER A CA 1
ATOM 710 C C . SER A 1 87 ? 7.352 -0.479 16.964 1.00 94.12 87 SER A C 1
ATOM 712 O O . SER A 1 87 ? 8.291 0.031 17.571 1.00 94.12 87 SER A O 1
ATOM 714 N N . GLY A 1 88 ? 6.189 -0.756 17.566 1.00 94.62 88 GLY A N 1
ATOM 715 C CA . GLY A 1 88 ? 5.878 -0.483 18.970 1.00 94.62 88 GLY A CA 1
ATOM 716 C C . GLY A 1 88 ? 5.333 0.923 19.240 1.00 94.62 88 GLY A C 1
ATOM 717 O O . GLY A 1 88 ? 5.028 1.244 20.389 1.00 94.62 88 GLY A O 1
ATOM 718 N N . LYS A 1 89 ? 5.186 1.767 18.212 1.00 95.00 89 LYS A N 1
ATOM 719 C CA . LYS A 1 89 ? 4.613 3.113 18.350 1.00 95.00 89 LYS A CA 1
ATOM 720 C C . LYS A 1 89 ? 3.093 3.051 18.459 1.00 95.00 89 LYS A C 1
ATOM 722 O O . LYS A 1 89 ? 2.460 2.142 17.935 1.00 95.00 89 LYS A O 1
ATOM 727 N N . TRP A 1 90 ? 2.506 4.066 19.081 1.00 96.62 90 TRP A N 1
ATOM 728 C CA . TRP A 1 90 ? 1.061 4.288 19.090 1.00 96.62 90 TRP A CA 1
ATOM 729 C C . TRP A 1 90 ? 0.744 5.478 18.196 1.00 96.62 90 TRP A C 1
ATOM 731 O O . TRP A 1 90 ? 1.098 6.606 18.532 1.00 96.62 90 TRP A O 1
ATOM 741 N N . LEU A 1 91 ? 0.114 5.229 17.050 1.00 96.31 91 LEU A N 1
ATOM 742 C CA . LEU A 1 91 ? -0.174 6.261 16.052 1.00 96.31 91 LEU A CA 1
ATOM 743 C C . LEU A 1 91 ? -1.670 6.374 15.786 1.00 96.31 91 LEU A C 1
ATOM 745 O O . LEU A 1 91 ? -2.456 5.496 16.143 1.00 96.31 91 LEU A O 1
ATOM 749 N N . LYS A 1 92 ? -2.073 7.479 15.160 1.00 96.62 92 LYS A N 1
ATOM 750 C CA . LYS A 1 92 ? -3.449 7.632 14.694 1.00 96.62 92 LYS A CA 1
ATOM 751 C C . LYS A 1 92 ? -3.739 6.632 13.569 1.00 96.62 92 LYS A C 1
ATOM 753 O O . LYS A 1 92 ? -2.852 6.436 12.737 1.00 96.62 92 LYS A O 1
ATOM 758 N N . PRO A 1 93 ? -4.941 6.026 13.514 1.00 96.94 93 PRO A N 1
ATOM 759 C CA . PRO A 1 93 ? -5.304 5.076 12.460 1.00 96.94 93 PRO A CA 1
ATOM 760 C C . PRO A 1 93 ? -4.992 5.588 11.047 1.00 96.94 93 PRO A C 1
ATOM 762 O O . PRO A 1 93 ? -4.424 4.857 10.245 1.00 96.94 93 PRO A O 1
ATOM 765 N N . GLU A 1 94 ? -5.233 6.875 10.778 1.00 95.31 94 GLU A N 1
ATOM 766 C CA . GLU A 1 94 ? -5.003 7.522 9.478 1.00 95.31 94 GLU A CA 1
ATOM 767 C C . GLU A 1 94 ? -3.534 7.555 9.030 1.00 95.31 94 GLU A C 1
ATOM 769 O O . GLU A 1 94 ? -3.240 7.845 7.869 1.00 95.31 94 GLU A O 1
ATOM 774 N N . GLN A 1 95 ? -2.602 7.285 9.944 1.00 94.06 95 GLN A N 1
ATOM 775 C CA . GLN A 1 95 ? -1.161 7.265 9.696 1.00 94.06 95 GLN A CA 1
ATOM 776 C C . GLN A 1 95 ? -0.612 5.843 9.501 1.00 94.06 95 GLN A C 1
ATOM 778 O O . GLN A 1 95 ? 0.582 5.691 9.240 1.00 94.06 95 GLN A O 1
ATOM 783 N N . ILE A 1 96 ? -1.457 4.821 9.646 1.00 96.31 96 ILE A N 1
ATOM 784 C CA . ILE A 1 96 ? -1.079 3.407 9.700 1.00 96.31 96 ILE A CA 1
ATOM 785 C C . ILE A 1 96 ? -1.635 2.681 8.469 1.00 96.31 96 ILE A C 1
ATOM 787 O O . ILE A 1 96 ? -2.699 3.021 7.951 1.00 96.31 96 ILE A O 1
ATOM 791 N N . VAL A 1 97 ? -0.900 1.674 8.004 1.00 97.00 97 VAL A N 1
ATOM 792 C CA . VAL A 1 97 ? -1.298 0.766 6.921 1.00 97.00 97 VAL A CA 1
ATOM 793 C C . VAL A 1 97 ? -1.606 -0.618 7.492 1.00 97.00 97 VAL A C 1
ATOM 795 O O . VAL A 1 97 ? -1.018 -1.029 8.499 1.00 97.00 97 VAL A O 1
ATOM 798 N N . PHE A 1 98 ? -2.519 -1.356 6.868 1.00 98.06 98 PHE A N 1
ATOM 799 C CA . PHE A 1 98 ? -2.793 -2.730 7.271 1.00 98.06 98 PHE A CA 1
ATOM 800 C C . PHE A 1 98 ? -1.557 -3.617 7.131 1.00 98.06 98 PHE A C 1
ATOM 802 O O . PHE A 1 98 ? -0.840 -3.589 6.126 1.00 98.06 98 PHE A O 1
ATOM 809 N N . SER A 1 99 ? -1.318 -4.431 8.155 1.00 97.44 99 SER A N 1
ATOM 810 C CA . SER A 1 99 ? -0.344 -5.508 8.068 1.00 97.44 99 SER A CA 1
ATOM 811 C C . SER A 1 99 ? -0.931 -6.705 7.321 1.00 97.44 99 SER A C 1
ATOM 813 O O . SER A 1 99 ? -2.149 -6.849 7.202 1.00 97.44 99 SER A O 1
ATOM 815 N N . LYS A 1 100 ? -0.063 -7.584 6.820 1.00 96.56 100 LYS A N 1
ATOM 816 C CA . LYS A 1 100 ? -0.444 -8.776 6.051 1.00 96.56 100 LYS A CA 1
ATOM 817 C C . LYS A 1 100 ? -1.388 -9.710 6.816 1.00 96.56 100 LYS A C 1
ATOM 819 O O . LYS A 1 100 ? -2.177 -10.397 6.188 1.00 96.56 100 LYS A O 1
ATOM 824 N N . GLU A 1 101 ? -1.327 -9.724 8.149 1.00 96.88 101 GLU A N 1
ATOM 825 C CA . GLU A 1 101 ? -2.178 -10.561 9.007 1.00 96.88 101 GLU A CA 1
ATOM 826 C C . GLU A 1 101 ? -3.662 -10.176 8.923 1.00 96.88 101 GLU A C 1
ATOM 828 O O . GLU A 1 101 ? -4.520 -11.008 9.193 1.00 96.88 101 GLU A O 1
ATOM 833 N N . TYR A 1 102 ? -3.977 -8.949 8.493 1.00 96.88 102 TYR A N 1
ATOM 834 C CA . TYR A 1 102 ? -5.355 -8.506 8.262 1.00 96.88 102 TYR A CA 1
ATOM 835 C C . TYR A 1 102 ? -5.870 -8.823 6.848 1.00 96.88 102 TYR A C 1
ATOM 837 O O . TYR A 1 102 ? -6.982 -8.429 6.511 1.00 96.88 102 TYR A O 1
ATOM 845 N N . ASN A 1 103 ? -5.076 -9.507 6.014 1.00 94.75 103 ASN A N 1
ATOM 846 C CA . ASN A 1 103 ? -5.385 -9.820 4.613 1.00 94.75 103 ASN A CA 1
ATOM 847 C C . ASN A 1 103 ? -5.857 -8.608 3.770 1.00 94.75 103 ASN A C 1
ATOM 849 O O . ASN A 1 103 ? -6.892 -8.698 3.105 1.00 94.75 103 ASN A O 1
ATOM 853 N N . PRO A 1 104 ? -5.135 -7.467 3.771 1.00 96.25 104 PRO A N 1
ATOM 854 C CA . PRO A 1 104 ? -5.492 -6.335 2.920 1.00 96.25 104 PRO A CA 1
ATOM 855 C C . PRO A 1 104 ? -5.348 -6.683 1.430 1.00 96.25 104 PRO A C 1
ATOM 857 O O . PRO A 1 104 ? -4.526 -7.514 1.050 1.00 96.25 104 PRO A O 1
ATOM 860 N N . GLU A 1 105 ? -6.095 -5.987 0.565 1.00 93.69 105 GLU A N 1
ATOM 861 C CA . GLU A 1 105 ? -6.016 -6.173 -0.897 1.00 93.69 105 GLU A CA 1
ATOM 862 C C . GLU A 1 105 ? -4.617 -5.874 -1.468 1.00 93.69 105 GLU A C 1
ATOM 864 O O . GLU A 1 105 ? -4.218 -6.426 -2.492 1.00 93.69 105 GLU A O 1
ATOM 869 N N . HIS A 1 106 ? -3.860 -4.984 -0.823 1.00 94.88 106 HIS A N 1
ATOM 870 C CA . HIS A 1 106 ? -2.493 -4.647 -1.206 1.00 94.88 106 HIS A CA 1
ATOM 871 C C . HIS A 1 106 ? -1.460 -5.534 -0.492 1.00 94.88 106 HIS A C 1
ATOM 873 O O . HIS A 1 106 ? -1.692 -6.051 0.595 1.00 94.88 106 HIS A O 1
ATOM 879 N N . GLN A 1 107 ? -0.227 -5.569 -0.992 1.00 96.31 107 GLN A N 1
ATOM 880 C CA . GLN A 1 107 ? 0.890 -6.313 -0.390 1.00 96.31 107 GLN A CA 1
ATOM 881 C C . GLN A 1 107 ? 2.015 -5.408 0.128 1.00 96.31 107 GLN A C 1
ATOM 883 O O . GLN A 1 107 ? 3.165 -5.828 0.217 1.00 96.31 107 GLN A O 1
ATOM 888 N N . ILE A 1 108 ? 1.706 -4.163 0.506 1.00 95.31 108 ILE A N 1
ATOM 889 C CA . ILE A 1 108 ? 2.699 -3.145 0.898 1.00 95.31 108 ILE A CA 1
ATOM 890 C C . ILE A 1 108 ? 3.680 -3.644 1.969 1.00 95.31 108 ILE A C 1
ATOM 892 O O . ILE A 1 108 ? 4.879 -3.411 1.829 1.00 95.31 108 ILE A O 1
ATOM 896 N N . GLU A 1 109 ? 3.227 -4.365 2.999 1.00 96.38 109 GLU A N 1
ATOM 897 C CA . GLU A 1 109 ? 4.140 -4.910 4.016 1.00 96.38 109 GLU A CA 1
ATOM 898 C C . GLU A 1 109 ? 5.098 -5.964 3.441 1.00 96.38 109 GLU A C 1
ATOM 900 O O . GLU A 1 109 ? 6.302 -5.935 3.704 1.00 96.38 109 GLU A O 1
ATOM 905 N N . VAL A 1 110 ? 4.590 -6.874 2.609 1.00 96.31 110 VAL A N 1
ATOM 906 C CA . VAL A 1 110 ? 5.408 -7.891 1.933 1.00 96.31 110 VAL A CA 1
ATOM 907 C C . VAL A 1 110 ? 6.438 -7.215 1.021 1.00 96.31 110 VAL A C 1
ATOM 909 O O . VAL A 1 110 ? 7.614 -7.580 1.025 1.00 96.31 110 VAL A O 1
ATOM 912 N N . LEU A 1 111 ? 6.025 -6.180 0.287 1.00 96.00 111 LEU A N 1
ATOM 913 C CA . LEU A 1 111 ? 6.889 -5.378 -0.581 1.00 96.00 111 LEU A CA 1
ATOM 914 C C . LEU A 1 111 ? 7.949 -4.604 0.219 1.00 96.00 111 LEU A C 1
ATOM 916 O O . LEU A 1 111 ? 9.106 -4.534 -0.206 1.00 96.00 111 LEU A O 1
ATOM 920 N N . ALA A 1 112 ? 7.597 -4.085 1.400 1.00 94.31 112 ALA A N 1
ATOM 921 C CA . ALA A 1 112 ? 8.545 -3.479 2.333 1.00 94.31 112 ALA A CA 1
ATOM 922 C C . ALA A 1 112 ? 9.600 -4.499 2.782 1.00 94.31 112 ALA A C 1
ATOM 924 O O . ALA A 1 112 ? 10.794 -4.203 2.723 1.00 94.31 112 ALA A O 1
ATOM 925 N N . GLY A 1 113 ? 9.174 -5.715 3.149 1.00 93.69 113 GLY A N 1
ATOM 926 C CA . GLY A 1 113 ? 10.061 -6.823 3.520 1.00 93.69 113 GLY A CA 1
ATOM 927 C C . GLY A 1 113 ? 10.994 -7.260 2.387 1.00 93.69 113 GLY A C 1
ATOM 928 O O . GLY A 1 113 ? 12.148 -7.601 2.628 1.00 93.69 113 GLY A O 1
ATOM 929 N N . LYS A 1 114 ? 10.544 -7.150 1.130 1.00 94.38 114 LYS A N 1
ATOM 930 C CA . LYS A 1 114 ? 11.379 -7.333 -0.070 1.00 94.38 114 LYS A CA 1
ATOM 931 C C . LYS A 1 114 ? 12.314 -6.149 -0.355 1.00 94.38 114 LYS A C 1
ATOM 933 O O . LYS A 1 114 ? 13.041 -6.180 -1.347 1.00 94.38 114 LYS A O 1
ATOM 938 N N . GLY A 1 115 ? 12.294 -5.096 0.458 1.00 93.81 115 GLY A N 1
ATOM 939 C CA . GLY A 1 115 ? 13.110 -3.898 0.282 1.00 93.81 115 GLY A CA 1
ATOM 940 C C . GLY A 1 115 ? 12.621 -2.945 -0.811 1.00 93.81 115 GLY A C 1
ATOM 941 O O . GLY A 1 115 ? 13.343 -2.006 -1.128 1.00 93.81 115 GLY A O 1
ATOM 942 N N . LEU A 1 116 ? 11.413 -3.131 -1.363 1.00 94.94 116 LEU A N 1
ATOM 943 C CA . LEU A 1 116 ? 10.864 -2.345 -2.486 1.00 94.94 116 LEU A CA 1
ATOM 944 C C . LEU A 1 116 ? 10.264 -0.991 -2.077 1.00 94.94 116 LEU A C 1
ATOM 946 O O . LEU A 1 116 ? 9.658 -0.302 -2.891 1.00 94.94 116 LEU A O 1
ATOM 950 N N . LEU A 1 117 ? 10.448 -0.594 -0.819 1.00 93.12 117 LEU A N 1
ATOM 951 C CA . LEU A 1 117 ? 9.987 0.687 -0.273 1.00 93.12 117 LEU A CA 1
ATOM 952 C C . LEU A 1 117 ? 11.100 1.460 0.448 1.00 93.12 117 LEU A C 1
ATOM 954 O O . LEU A 1 117 ? 10.853 2.493 1.069 1.00 93.12 117 LEU A O 1
ATOM 958 N N . LYS A 1 118 ? 12.350 0.985 0.367 1.00 89.44 118 LYS A N 1
ATOM 959 C CA . LYS A 1 118 ? 13.497 1.632 1.016 1.00 89.44 118 LYS A CA 1
ATOM 960 C C . LYS A 1 118 ? 13.714 3.037 0.454 1.00 89.44 118 LYS A C 1
ATOM 962 O O . LYS A 1 118 ? 13.790 3.193 -0.759 1.00 89.44 118 LYS A O 1
ATOM 967 N N . GLY A 1 119 ? 13.907 4.040 1.311 1.00 84.38 119 GLY A N 1
ATOM 968 C CA . GLY A 1 119 ? 14.203 5.417 0.885 1.00 84.38 119 GLY A CA 1
ATOM 969 C C . GLY A 1 119 ? 12.978 6.239 0.472 1.00 84.38 119 GLY A C 1
ATOM 970 O O . GLY A 1 119 ? 13.141 7.284 -0.148 1.00 84.38 119 GLY A O 1
ATOM 971 N N . LEU A 1 120 ? 11.764 5.784 0.805 1.00 85.31 120 LEU A N 1
ATOM 972 C CA . LEU A 1 120 ? 10.568 6.620 0.720 1.00 85.31 120 LEU A CA 1
ATOM 973 C C . LEU A 1 120 ? 10.743 7.849 1.648 1.00 85.31 120 LEU A C 1
ATOM 975 O O . LEU A 1 120 ? 11.111 7.661 2.809 1.00 85.31 120 LEU A O 1
ATOM 979 N N . PRO A 1 121 ? 10.500 9.087 1.178 1.00 67.56 121 PRO A N 1
ATOM 980 C CA . PRO A 1 121 ? 10.737 10.297 1.974 1.00 67.56 121 PRO A CA 1
ATOM 981 C C . PRO A 1 121 ? 9.824 10.423 3.207 1.00 67.56 121 PRO A C 1
ATOM 983 O O . PRO A 1 121 ? 10.240 10.975 4.222 1.00 67.56 121 PRO A O 1
ATOM 986 N N . ASP A 1 122 ? 8.609 9.873 3.155 1.00 64.69 122 ASP A N 1
ATOM 987 C CA . ASP A 1 122 ? 7.577 10.050 4.187 1.00 64.69 122 ASP A CA 1
ATOM 988 C C . ASP A 1 122 ? 7.631 8.994 5.308 1.00 64.69 122 ASP A C 1
ATOM 990 O O . ASP A 1 122 ? 6.595 8.401 5.632 1.00 64.69 122 ASP A O 1
ATOM 994 N N . SER A 1 123 ? 8.816 8.805 5.918 1.00 64.44 123 SER A N 1
ATOM 995 C CA . SER A 1 123 ? 9.088 7.863 7.030 1.00 64.44 123 SER A CA 1
ATOM 996 C C . SER A 1 123 ? 8.869 6.382 6.641 1.00 64.44 123 SER A C 1
ATOM 998 O O . SER A 1 123 ? 8.170 6.104 5.663 1.00 64.44 123 SER A O 1
ATOM 1000 N N . PRO A 1 124 ? 9.448 5.378 7.338 1.00 83.12 124 PRO A N 1
ATOM 1001 C CA . PRO A 1 124 ? 9.010 3.998 7.136 1.00 83.12 124 PRO A CA 1
ATOM 1002 C C . PRO A 1 124 ? 7.491 3.895 7.305 1.00 83.12 124 PRO A C 1
ATOM 1004 O O . PRO A 1 124 ? 6.912 4.497 8.211 1.00 83.12 124 PRO A O 1
ATOM 1007 N N . ILE A 1 125 ? 6.853 3.140 6.411 1.00 91.44 125 ILE A N 1
ATOM 1008 C CA . ILE A 1 125 ? 5.430 2.827 6.521 1.00 91.44 125 ILE A CA 1
ATOM 1009 C C . ILE A 1 125 ? 5.227 2.030 7.810 1.00 91.44 125 ILE A C 1
ATOM 1011 O O . ILE A 1 125 ? 5.922 1.045 8.058 1.00 91.44 125 ILE A O 1
ATOM 1015 N N . GLU A 1 126 ? 4.293 2.488 8.635 1.00 95.25 126 GLU A N 1
ATOM 1016 C CA . GLU A 1 126 ? 3.953 1.856 9.901 1.00 95.25 126 GLU A CA 1
ATOM 1017 C C . GLU A 1 126 ? 2.760 0.928 9.690 1.00 95.25 126 GLU A C 1
ATOM 1019 O O . GLU A 1 126 ? 1.738 1.338 9.138 1.00 95.25 126 GLU A O 1
ATOM 1024 N N . PHE A 1 127 ? 2.899 -0.318 10.137 1.00 97.12 127 PHE A N 1
ATOM 1025 C CA . PHE A 1 127 ? 1.877 -1.350 9.989 1.00 97.12 127 PHE A CA 1
ATOM 1026 C C . PHE A 1 127 ? 1.197 -1.617 11.324 1.00 97.12 127 PHE A C 1
ATOM 1028 O O . PHE A 1 127 ? 1.881 -1.683 12.347 1.00 97.12 127 PHE A O 1
ATOM 1035 N N . VAL A 1 128 ? -0.125 -1.779 11.329 1.00 97.56 128 VAL A N 1
ATOM 1036 C CA . VAL A 1 128 ? -0.873 -2.154 12.541 1.00 97.56 128 VAL A CA 1
ATOM 1037 C C . VAL A 1 128 ? -0.379 -3.506 13.074 1.00 97.56 128 VAL A C 1
ATOM 1039 O O . VAL A 1 128 ? -0.028 -4.401 12.308 1.00 97.56 128 VAL A O 1
ATOM 1042 N N . THR A 1 129 ? -0.276 -3.656 14.395 1.00 96.94 129 THR A N 1
ATOM 1043 C CA . THR A 1 129 ? 0.111 -4.942 14.997 1.00 96.94 129 THR A CA 1
ATOM 1044 C C . THR A 1 129 ? -1.024 -5.965 14.904 1.00 96.94 129 THR A C 1
ATOM 1046 O O . THR A 1 129 ? -2.195 -5.596 14.889 1.00 96.94 129 THR A O 1
ATOM 1049 N N . ALA A 1 130 ? -0.694 -7.255 14.901 1.00 95.69 130 ALA A N 1
ATOM 1050 C CA . ALA A 1 130 ? -1.674 -8.342 14.910 1.00 95.69 130 ALA A CA 1
ATOM 1051 C C . ALA A 1 130 ? -2.158 -8.721 16.326 1.00 95.69 130 ALA A C 1
ATOM 1053 O O . ALA A 1 130 ? -2.969 -9.625 16.458 1.00 95.69 130 ALA A O 1
ATOM 1054 N N . GLU A 1 131 ? -1.707 -8.029 17.383 1.00 94.25 131 GLU A N 1
ATOM 1055 C CA . GLU A 1 131 ? -2.060 -8.327 18.791 1.00 94.25 131 GLU A CA 1
ATOM 1056 C C . GLU A 1 131 ? -3.570 -8.272 19.100 1.00 94.25 131 GLU A C 1
ATOM 1058 O O . GLU A 1 131 ? -4.003 -8.762 20.139 1.00 94.25 131 GLU A O 1
ATOM 1063 N N . PHE A 1 132 ? -4.374 -7.673 18.220 1.00 92.12 132 PHE A N 1
ATOM 1064 C CA . PHE A 1 132 ? -5.831 -7.622 18.356 1.00 92.12 132 PHE A CA 1
ATOM 1065 C C . PHE A 1 132 ? -6.532 -8.883 17.828 1.00 92.12 132 PHE A C 1
ATOM 1067 O O . PHE A 1 132 ? -7.672 -9.142 18.205 1.00 92.12 132 PHE A O 1
ATOM 1074 N N . ILE A 1 133 ? -5.872 -9.652 16.958 1.00 90.81 133 ILE A N 1
ATOM 1075 C CA . ILE A 1 133 ? -6.422 -10.848 16.318 1.00 90.81 133 ILE A CA 1
ATOM 1076 C C . ILE A 1 133 ? -6.162 -12.049 17.232 1.00 90.81 133 ILE A C 1
ATOM 1078 O O . ILE A 1 133 ? -5.016 -12.446 17.429 1.00 90.81 133 ILE A O 1
ATOM 1082 N N . GLU A 1 134 ? -7.225 -12.643 17.773 1.00 87.38 134 GLU A N 1
ATOM 1083 C CA . GLU A 1 134 ? -7.127 -13.848 18.613 1.00 87.38 134 GLU A CA 1
ATOM 1084 C C . GLU A 1 134 ? -7.299 -15.144 17.802 1.00 87.38 134 GLU A C 1
ATOM 1086 O O . GLU A 1 134 ? -6.744 -16.182 18.159 1.00 87.38 134 GLU A O 1
ATOM 1091 N N . ASN A 1 13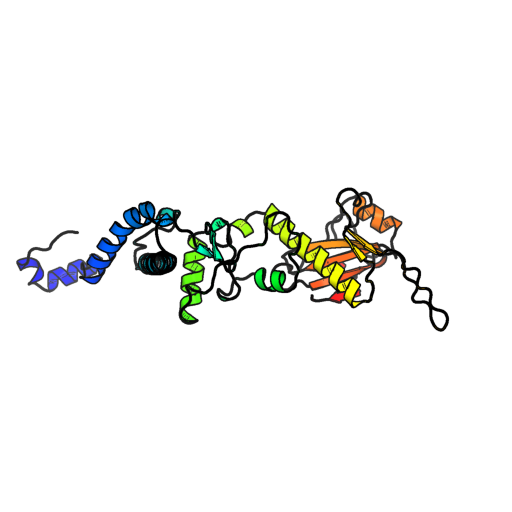5 ? -8.048 -15.087 16.698 1.00 87.62 135 ASN A N 1
ATOM 1092 C CA . ASN A 1 135 ? -8.308 -16.203 15.790 1.00 87.62 135 ASN A CA 1
ATOM 1093 C C . ASN A 1 135 ? -8.590 -15.692 14.361 1.00 87.62 135 ASN A C 1
ATOM 1095 O O . ASN A 1 135 ? -8.925 -14.521 14.163 1.00 87.62 135 ASN A O 1
ATOM 1099 N N . ASP A 1 136 ? -8.475 -16.580 13.369 1.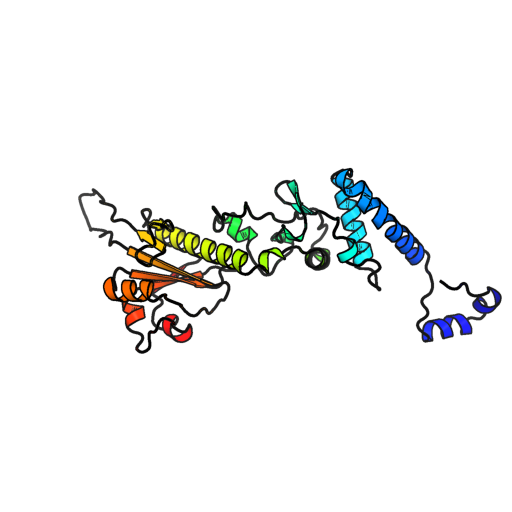00 84.69 136 ASP A N 1
ATOM 1100 C CA . ASP A 1 136 ? -8.652 -16.239 11.949 1.00 84.69 136 ASP A CA 1
ATOM 1101 C C . ASP A 1 136 ? -10.091 -15.807 11.601 1.00 84.69 136 ASP A C 1
ATOM 1103 O O . ASP A 1 136 ? -10.300 -15.020 10.676 1.00 84.69 136 ASP A O 1
ATOM 1107 N N . GLU A 1 137 ? -11.091 -16.284 12.348 1.00 87.06 137 GLU A N 1
ATOM 1108 C CA . GLU A 1 137 ? -12.508 -15.969 12.112 1.00 87.06 137 GLU A CA 1
ATOM 1109 C C . GLU A 1 137 ? -12.820 -14.487 12.383 1.00 87.06 137 GLU A C 1
ATOM 1111 O O . GLU A 1 137 ? -13.683 -13.888 11.738 1.00 87.06 137 GLU A O 1
ATOM 1116 N N . GLU A 1 138 ? -12.074 -13.856 13.291 1.00 88.94 138 GLU A N 1
ATOM 1117 C CA . GLU A 1 138 ? -12.259 -12.456 13.668 1.00 88.94 138 GLU A CA 1
ATOM 1118 C C . GLU A 1 138 ? -11.554 -11.446 12.760 1.00 88.94 138 GLU A C 1
ATOM 1120 O O . GLU A 1 138 ? -11.834 -10.243 12.860 1.00 88.94 138 GLU A O 1
ATOM 1125 N N . VAL A 1 139 ? -10.654 -11.903 11.882 1.00 93.75 139 VAL A N 1
ATOM 1126 C CA . VAL A 1 139 ? -9.800 -11.034 11.054 1.00 93.75 139 VAL A CA 1
ATOM 1127 C C . VAL A 1 139 ? -10.636 -10.037 10.260 1.00 93.75 139 VAL A C 1
ATOM 1129 O O . VAL A 1 139 ? -10.341 -8.842 10.263 1.00 93.75 139 VAL A O 1
ATOM 1132 N N . LYS A 1 140 ? -11.729 -10.500 9.643 1.00 93.19 140 LYS A N 1
ATOM 1133 C CA . LYS A 1 140 ? -12.617 -9.646 8.847 1.00 93.19 140 LYS A CA 1
ATOM 1134 C C . LYS A 1 140 ? -13.261 -8.538 9.688 1.00 93.19 140 LYS A C 1
ATOM 1136 O O . LYS A 1 140 ? -13.250 -7.381 9.280 1.00 93.19 140 LYS A O 1
ATOM 1141 N N . GLY A 1 141 ? -13.769 -8.869 10.876 1.00 92.81 141 GLY A N 1
ATOM 1142 C CA . GLY A 1 141 ? -14.396 -7.883 11.760 1.00 92.81 141 GLY A CA 1
ATOM 1143 C C . GLY A 1 141 ? -13.400 -6.845 12.282 1.00 92.81 141 GLY A C 1
ATOM 1144 O O . GLY A 1 141 ? -13.745 -5.679 12.451 1.00 92.81 141 GLY A O 1
ATOM 1145 N N . TRP A 1 142 ? -12.149 -7.248 12.520 1.00 95.62 142 TRP A N 1
ATOM 1146 C CA . TRP A 1 142 ? -11.079 -6.312 12.869 1.00 95.62 142 TRP A CA 1
ATOM 1147 C C . TRP A 1 142 ? -10.665 -5.425 11.697 1.00 95.62 142 TRP A C 1
ATOM 1149 O O . TRP A 1 142 ? -10.479 -4.223 11.887 1.00 95.62 142 TRP A O 1
ATOM 1159 N N . TYR A 1 143 ? -10.548 -5.999 10.498 1.00 95.94 143 TYR A N 1
ATOM 1160 C CA . TYR A 1 143 ? -10.253 -5.258 9.276 1.00 95.94 143 TYR A CA 1
ATOM 1161 C C . TYR A 1 143 ? -11.292 -4.156 9.039 1.00 95.94 143 TYR A C 1
ATOM 1163 O O . TYR A 1 143 ? -10.928 -2.991 8.903 1.00 95.94 143 TYR A O 1
ATOM 1171 N N . GLU A 1 144 ? -12.583 -4.493 9.071 1.00 94.50 144 GLU A N 1
ATOM 1172 C CA . GLU A 1 144 ? -13.670 -3.528 8.862 1.00 94.50 144 GLU A CA 1
ATOM 1173 C C . GLU A 1 144 ? -13.666 -2.427 9.931 1.00 94.50 144 GLU A C 1
ATOM 1175 O O . GLU A 1 144 ? -13.694 -1.241 9.598 1.00 94.50 144 GLU A O 1
ATOM 1180 N N . PHE A 1 145 ? -13.529 -2.796 11.209 1.00 95.00 145 PHE A N 1
ATOM 1181 C CA . PHE A 1 145 ? -13.470 -1.831 12.306 1.00 95.00 145 PHE A CA 1
ATOM 1182 C C . PHE A 1 145 ? -12.297 -0.849 12.163 1.00 95.00 145 PHE A C 1
ATOM 1184 O O . PHE A 1 145 ? -12.464 0.365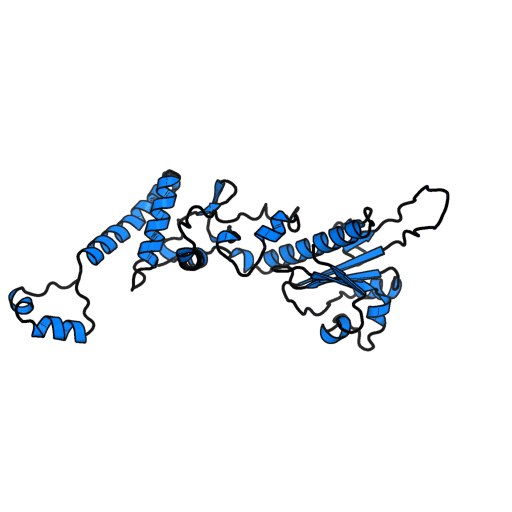 12.281 1.00 95.00 145 PHE A O 1
ATOM 1191 N N . PHE A 1 146 ? -11.094 -1.346 11.878 1.00 96.94 146 PHE A N 1
ATOM 1192 C CA . PHE A 1 146 ? -9.918 -0.496 11.702 1.00 96.94 146 PHE A CA 1
ATOM 1193 C C . PHE A 1 146 ? -9.962 0.328 10.416 1.00 96.94 146 PHE A C 1
ATOM 1195 O O . PHE A 1 146 ? -9.460 1.457 10.406 1.00 96.94 146 PHE A O 1
ATOM 1202 N N . LYS A 1 147 ? -10.604 -0.179 9.361 1.00 95.69 147 LYS A N 1
ATOM 1203 C CA . LYS A 1 147 ? -10.832 0.578 8.130 1.00 95.69 147 LYS A CA 1
ATOM 1204 C C . LYS A 1 147 ? -11.737 1.780 8.401 1.00 95.69 147 LYS A C 1
ATOM 1206 O O . LYS A 1 147 ? -11.388 2.886 7.997 1.00 95.69 147 LYS A O 1
ATOM 1211 N N . GLU A 1 148 ? -12.814 1.591 9.164 1.00 93.81 148 GLU A N 1
ATOM 1212 C CA . GLU A 1 148 ? -13.710 2.666 9.621 1.00 93.81 148 GLU A CA 1
ATOM 1213 C C . GLU A 1 148 ? -13.002 3.704 10.506 1.00 93.81 148 GLU A C 1
ATOM 1215 O O . GLU A 1 148 ? -13.288 4.898 10.422 1.00 93.81 148 GLU A O 1
ATOM 1220 N N . LEU A 1 149 ? -12.037 3.279 11.331 1.00 95.25 149 LEU A N 1
ATOM 1221 C CA . LEU A 1 149 ? -11.203 4.207 12.104 1.00 95.25 149 LEU A CA 1
ATOM 1222 C C . LEU A 1 149 ? -10.217 5.003 11.234 1.00 95.25 149 LEU A C 1
ATOM 1224 O O . LEU A 1 149 ? -9.751 6.056 11.665 1.00 95.25 149 LEU A O 1
ATOM 1228 N N . GLY A 1 150 ? -9.895 4.524 10.030 1.00 96.12 150 GLY A N 1
ATOM 1229 C CA . GLY A 1 150 ? -9.041 5.220 9.068 1.00 96.12 150 GLY A CA 1
ATOM 1230 C C . GLY A 1 150 ? -7.709 4.542 8.753 1.00 96.12 150 GLY A C 1
ATOM 1231 O O . GLY A 1 150 ? -6.866 5.176 8.120 1.00 96.12 150 GLY A O 1
ATOM 1232 N N . VAL A 1 151 ? -7.491 3.281 9.140 1.00 97.19 151 VAL A N 1
ATOM 1233 C CA . VAL A 1 151 ? -6.335 2.519 8.630 1.00 97.19 151 VAL A CA 1
ATOM 1234 C C . VAL A 1 151 ? -6.394 2.470 7.095 1.00 97.19 151 VAL A C 1
ATOM 1236 O O . VAL A 1 151 ? -7.472 2.419 6.501 1.00 97.19 151 VAL A O 1
ATOM 1239 N N . ASP A 1 152 ? -5.232 2.571 6.446 1.00 96.56 152 ASP A N 1
ATOM 1240 C CA . ASP A 1 152 ? -5.053 2.748 4.995 1.00 96.56 152 ASP A CA 1
ATOM 1241 C C . ASP A 1 152 ? -5.522 4.085 4.413 1.00 96.56 152 ASP A C 1
ATOM 1243 O O . ASP A 1 152 ? -5.361 4.303 3.215 1.00 96.56 152 ASP A O 1
ATOM 1247 N N . LYS A 1 153 ? -6.034 5.036 5.200 1.00 95.00 153 LYS A N 1
ATOM 1248 C CA . LYS A 1 153 ? -6.469 6.334 4.650 1.00 95.00 153 LYS A CA 1
ATOM 1249 C C . LYS A 1 153 ? -5.341 7.083 3.932 1.00 95.00 153 LYS A C 1
ATOM 1251 O O . LYS A 1 153 ? -5.574 7.773 2.943 1.00 95.00 153 LYS A O 1
ATOM 1256 N N . LYS A 1 154 ? -4.087 6.898 4.361 1.00 90.75 154 LYS A N 1
ATOM 1257 C CA . LYS A 1 154 ? -2.906 7.431 3.658 1.00 90.75 154 LYS A CA 1
ATOM 1258 C C . LYS A 1 154 ? -2.759 6.867 2.234 1.00 90.75 154 LYS A C 1
ATOM 1260 O O . LYS A 1 154 ? -2.231 7.550 1.364 1.00 90.75 154 LYS A O 1
ATOM 1265 N N . LEU A 1 155 ? -3.253 5.654 1.978 1.00 92.62 155 LEU A N 1
ATOM 1266 C CA . LEU A 1 155 ? -3.307 5.033 0.651 1.00 92.62 155 LEU A CA 1
ATOM 1267 C C . LEU A 1 155 ? -4.450 5.561 -0.216 1.00 92.62 155 LEU A C 1
ATOM 1269 O O . LEU A 1 155 ? -4.623 5.073 -1.322 1.00 92.62 155 LEU A O 1
ATOM 1273 N N . GLU A 1 156 ? -5.231 6.535 0.244 1.00 92.69 156 GLU A N 1
ATOM 1274 C CA . GLU A 1 156 ? -6.199 7.257 -0.590 1.00 92.69 156 GLU A CA 1
ATOM 1275 C C . GLU A 1 156 ? -5.595 8.569 -1.125 1.00 92.69 156 GLU A C 1
ATOM 1277 O O . GLU A 1 156 ? -6.085 9.145 -2.103 1.00 92.69 156 GLU A O 1
ATOM 1282 N N . ASP A 1 157 ? -4.482 9.026 -0.535 1.00 92.12 157 ASP A N 1
ATOM 1283 C CA . ASP A 1 157 ? -3.722 10.173 -1.021 1.00 92.12 157 ASP A CA 1
ATOM 1284 C C . ASP A 1 157 ? -3.014 9.821 -2.339 1.00 92.12 157 ASP A C 1
ATOM 1286 O O . ASP A 1 157 ? -2.083 9.012 -2.404 1.00 92.12 157 ASP A O 1
ATOM 1290 N N . LYS A 1 158 ? -3.439 10.485 -3.419 1.00 92.38 158 LYS A N 1
ATOM 1291 C CA . LYS A 1 158 ? -2.911 10.263 -4.771 1.00 92.38 158 LYS A CA 1
ATOM 1292 C C . LYS A 1 158 ? -1.405 10.501 -4.879 1.00 92.38 158 LYS A C 1
ATOM 1294 O O . LYS A 1 158 ? -0.751 9.799 -5.649 1.00 92.38 158 LYS A O 1
ATOM 1299 N N . ASN A 1 159 ? -0.856 11.482 -4.165 1.00 91.69 159 ASN A N 1
ATOM 1300 C CA . ASN A 1 159 ? 0.576 11.771 -4.194 1.00 91.69 159 ASN A CA 1
ATOM 1301 C C . ASN A 1 159 ? 1.349 10.694 -3.439 1.00 91.69 159 ASN A C 1
ATOM 1303 O O . ASN A 1 159 ? 2.364 10.214 -3.944 1.00 91.69 159 ASN A O 1
ATOM 1307 N N . PHE A 1 160 ? 0.843 10.271 -2.279 1.00 91.81 160 PHE A N 1
ATOM 1308 C CA . PHE A 1 160 ? 1.461 9.197 -1.511 1.00 91.81 160 PHE A CA 1
ATOM 1309 C C . PHE A 1 160 ? 1.494 7.888 -2.305 1.00 91.81 160 PHE A C 1
ATOM 1311 O O . PHE A 1 160 ? 2.570 7.323 -2.503 1.00 91.81 160 PHE A O 1
ATOM 1318 N N . ILE A 1 161 ? 0.350 7.446 -2.847 1.00 93.06 161 ILE A N 1
ATOM 1319 C CA . ILE A 1 161 ? 0.283 6.235 -3.681 1.00 93.06 161 ILE A CA 1
ATOM 1320 C C . ILE A 1 161 ? 1.226 6.351 -4.873 1.00 93.06 161 ILE A C 1
ATOM 1322 O O . ILE A 1 161 ? 1.948 5.406 -5.183 1.00 93.06 161 ILE A O 1
ATOM 1326 N N . LYS A 1 162 ? 1.230 7.502 -5.559 1.00 92.75 162 LYS A N 1
ATOM 1327 C CA . LYS A 1 162 ? 2.097 7.717 -6.719 1.00 92.75 162 LYS A CA 1
ATOM 1328 C C . LYS A 1 162 ? 3.569 7.540 -6.344 1.00 92.75 162 LYS A C 1
ATOM 1330 O O . LYS A 1 162 ? 4.282 6.852 -7.068 1.00 92.75 162 LYS A O 1
ATOM 1335 N N . ASN A 1 163 ? 4.001 8.101 -5.215 1.00 92.56 163 ASN A N 1
ATOM 1336 C CA . ASN A 1 163 ? 5.371 7.957 -4.723 1.00 92.56 163 ASN A CA 1
ATOM 1337 C C . ASN A 1 163 ? 5.697 6.498 -4.369 1.00 92.56 163 ASN A C 1
ATOM 1339 O O . ASN A 1 163 ? 6.759 6.004 -4.741 1.00 92.56 163 ASN A O 1
ATOM 1343 N N . VAL A 1 164 ? 4.777 5.793 -3.701 1.00 94.50 164 VAL A N 1
ATOM 1344 C CA . VAL A 1 164 ? 4.918 4.365 -3.363 1.00 94.50 164 VAL A CA 1
ATOM 1345 C C . VAL A 1 164 ? 5.065 3.516 -4.629 1.00 94.50 164 VAL A C 1
ATOM 1347 O O . VAL A 1 164 ? 6.029 2.765 -4.759 1.00 94.50 164 VAL A O 1
ATOM 1350 N N . VAL A 1 165 ? 4.160 3.679 -5.598 1.00 95.69 165 VAL A N 1
ATOM 1351 C CA . VAL A 1 165 ? 4.169 2.947 -6.875 1.00 95.69 165 VAL A CA 1
ATOM 1352 C C . VAL A 1 165 ? 5.433 3.242 -7.680 1.00 95.69 165 VAL A C 1
ATOM 1354 O O . VAL A 1 165 ? 6.057 2.315 -8.194 1.00 95.69 165 VAL A O 1
ATOM 1357 N N . GLN A 1 166 ? 5.843 4.511 -7.775 1.00 94.19 166 GLN A N 1
ATOM 1358 C CA . GLN A 1 166 ? 7.079 4.891 -8.463 1.00 94.19 166 GLN A CA 1
ATOM 1359 C C . GLN A 1 166 ? 8.297 4.251 -7.793 1.00 94.19 166 GLN A C 1
ATOM 1361 O O . GLN A 1 166 ? 9.154 3.697 -8.481 1.00 94.19 166 GLN A O 1
ATOM 1366 N N . ARG A 1 167 ? 8.357 4.272 -6.457 1.00 95.00 167 ARG A N 1
ATOM 1367 C CA . ARG A 1 167 ? 9.483 3.709 -5.714 1.00 95.00 167 ARG A CA 1
ATOM 1368 C C . ARG A 1 167 ? 9.600 2.197 -5.888 1.00 95.00 167 ARG A C 1
ATOM 1370 O O . ARG A 1 167 ? 10.701 1.710 -6.143 1.00 95.00 167 ARG A O 1
ATOM 1377 N N . ILE A 1 168 ? 8.476 1.478 -5.813 1.00 96.50 168 ILE A N 1
ATOM 1378 C CA . ILE A 1 168 ? 8.414 0.038 -6.110 1.00 96.50 168 ILE A CA 1
ATOM 1379 C C . ILE A 1 168 ? 8.930 -0.222 -7.523 1.00 96.50 168 ILE A C 1
ATOM 1381 O O . ILE A 1 168 ? 9.740 -1.124 -7.724 1.00 96.50 168 ILE A O 1
ATOM 1385 N N . GLY A 1 169 ? 8.509 0.600 -8.484 1.00 96.94 169 GLY A N 1
ATOM 1386 C CA . GLY A 1 169 ? 8.973 0.562 -9.862 1.00 96.94 169 GLY A CA 1
ATOM 1387 C C . GLY A 1 169 ? 10.485 0.602 -10.016 1.00 96.94 169 GLY A C 1
ATOM 1388 O O . GLY A 1 169 ? 11.087 -0.325 -10.557 1.00 96.94 169 GLY A O 1
ATOM 1389 N N . ILE A 1 170 ? 11.093 1.673 -9.504 1.00 96.50 170 ILE A N 1
ATOM 1390 C CA . ILE A 1 170 ? 12.541 1.900 -9.572 1.00 96.50 170 ILE A CA 1
ATOM 1391 C C . ILE A 1 170 ? 13.304 0.751 -8.913 1.00 96.50 170 ILE A C 1
ATOM 1393 O O . ILE A 1 170 ? 14.234 0.201 -9.499 1.00 96.50 170 ILE A O 1
ATOM 1397 N N . LEU A 1 171 ? 12.898 0.340 -7.711 1.00 96.69 171 LEU A N 1
ATOM 1398 C CA . LEU A 1 171 ? 13.596 -0.719 -6.982 1.00 96.69 171 LEU A CA 1
ATOM 1399 C C . LEU A 1 171 ? 13.418 -2.094 -7.636 1.00 96.69 171 LEU A C 1
ATOM 1401 O O . LEU A 1 171 ? 14.345 -2.901 -7.615 1.00 96.69 171 LEU A O 1
ATOM 1405 N N . THR A 1 172 ? 12.272 -2.350 -8.270 1.00 97.88 172 THR A N 1
ATOM 1406 C CA . THR A 1 172 ? 12.052 -3.557 -9.081 1.00 97.88 172 THR A CA 1
ATOM 1407 C C . THR A 1 172 ? 12.976 -3.569 -10.298 1.00 97.88 172 THR A C 1
ATOM 1409 O O . THR A 1 172 ? 13.622 -4.582 -10.561 1.00 97.88 172 THR A O 1
ATOM 1412 N N . ALA A 1 173 ? 13.091 -2.441 -11.006 1.00 97.25 173 ALA A N 1
ATOM 1413 C CA . ALA A 1 173 ? 13.995 -2.291 -12.143 1.00 97.25 173 ALA A CA 1
ATOM 1414 C C . ALA A 1 173 ? 15.466 -2.505 -11.745 1.00 97.25 173 ALA A C 1
ATOM 1416 O O . ALA A 1 173 ? 16.170 -3.269 -12.399 1.00 97.25 173 ALA A O 1
ATOM 1417 N N . LEU A 1 174 ? 15.918 -1.908 -10.638 1.00 96.25 174 LEU A N 1
ATOM 1418 C CA . LEU A 1 174 ? 17.284 -2.095 -10.136 1.00 96.25 174 LEU A CA 1
ATOM 1419 C C . LEU A 1 174 ? 17.565 -3.548 -9.730 1.00 96.25 174 LEU A C 1
ATOM 1421 O O . LEU A 1 174 ? 18.626 -4.079 -10.050 1.00 96.25 174 LEU A O 1
ATOM 1425 N N . LYS A 1 175 ? 16.612 -4.219 -9.068 1.00 96.19 175 LYS A N 1
ATOM 1426 C CA . LYS A 1 175 ? 16.736 -5.651 -8.750 1.00 96.19 175 LYS A CA 1
ATOM 1427 C C . LYS A 1 175 ? 16.838 -6.520 -10.000 1.00 96.19 175 LYS A C 1
ATOM 1429 O O . LYS A 1 175 ? 17.608 -7.475 -10.002 1.00 96.19 175 LYS A O 1
ATOM 1434 N N . TYR A 1 176 ? 16.066 -6.206 -11.038 1.00 96.38 176 TYR A N 1
ATOM 1435 C CA . TYR A 1 176 ? 16.151 -6.905 -12.315 1.00 96.38 176 TYR A CA 1
ATOM 1436 C C . TYR A 1 176 ? 17.518 -6.714 -12.975 1.00 96.38 176 TYR A C 1
ATOM 1438 O O . TYR A 1 176 ? 18.134 -7.682 -13.405 1.00 96.38 176 TYR A O 1
ATOM 1446 N N . GLU A 1 177 ? 18.033 -5.485 -13.021 1.00 94.19 177 GLU A N 1
ATOM 1447 C CA . GLU A 1 177 ? 19.361 -5.240 -13.587 1.00 94.19 177 GLU A CA 1
ATOM 1448 C C . GLU A 1 177 ? 20.442 -6.006 -12.813 1.00 94.19 177 GLU A C 1
ATOM 1450 O O . GLU A 1 177 ? 21.255 -6.705 -13.420 1.00 94.19 177 GLU A O 1
ATOM 1455 N N . ALA A 1 178 ? 20.389 -5.986 -11.479 1.00 92.69 178 ALA A N 1
ATOM 1456 C CA . ALA A 1 178 ? 21.295 -6.766 -10.642 1.00 92.69 178 ALA A CA 1
ATOM 1457 C C . ALA A 1 178 ? 21.176 -8.284 -10.886 1.00 92.69 178 ALA A C 1
ATOM 1459 O O . ALA A 1 178 ? 22.196 -8.965 -10.971 1.00 92.69 178 ALA A O 1
ATOM 1460 N N . SER A 1 179 ? 19.962 -8.827 -11.061 1.00 93.19 179 SER A N 1
ATOM 1461 C CA . SER A 1 179 ? 19.759 -10.261 -11.340 1.00 93.19 179 SER A CA 1
ATOM 1462 C C . SER A 1 179 ? 20.276 -10.691 -12.717 1.00 93.19 179 SER A C 1
ATOM 1464 O O . SER A 1 179 ? 20.549 -11.870 -12.937 1.00 93.19 179 SER A O 1
ATOM 1466 N N . LYS A 1 180 ? 20.468 -9.733 -13.629 1.00 90.38 180 LYS A N 1
ATOM 1467 C CA . LYS A 1 180 ? 21.117 -9.915 -14.933 1.00 90.38 180 LYS A CA 1
ATOM 1468 C C . LYS A 1 180 ? 22.623 -9.623 -14.910 1.00 90.38 180 LYS A C 1
ATOM 1470 O O . LYS A 1 180 ? 23.226 -9.521 -15.975 1.00 90.38 180 LYS A O 1
ATOM 1475 N N . GLY A 1 181 ? 23.220 -9.468 -13.726 1.00 88.25 181 GLY A N 1
ATOM 1476 C CA . GLY A 1 181 ? 24.645 -9.174 -13.550 1.00 88.25 181 GLY A CA 1
ATOM 1477 C C . GLY A 1 181 ? 25.034 -7.717 -13.823 1.00 88.25 181 GLY A C 1
ATOM 1478 O O . GLY A 1 181 ? 26.215 -7.415 -13.914 1.00 88.25 181 GLY A O 1
ATOM 1479 N N . ARG A 1 182 ? 24.069 -6.797 -13.961 1.00 88.44 182 ARG A N 1
ATOM 1480 C CA . ARG A 1 182 ? 24.307 -5.379 -14.293 1.00 88.44 182 ARG A CA 1
ATOM 1481 C C . ARG A 1 182 ? 24.316 -4.508 -13.037 1.00 88.44 182 ARG A C 1
ATOM 1483 O O . ARG A 1 182 ? 23.436 -3.665 -12.835 1.00 88.44 182 ARG A O 1
ATOM 1490 N N . THR A 1 183 ? 25.306 -4.734 -12.176 1.00 84.44 183 THR A N 1
ATOM 1491 C CA . THR A 1 183 ? 25.413 -4.132 -10.835 1.00 84.44 183 THR A CA 1
ATOM 1492 C C . THR A 1 183 ? 25.749 -2.643 -10.820 1.00 84.44 183 THR A C 1
ATOM 1494 O O . THR A 1 183 ? 25.421 -1.973 -9.843 1.00 84.44 183 THR A O 1
ATOM 1497 N N . SER A 1 184 ? 26.313 -2.095 -11.901 1.00 86.31 184 SER A N 1
ATOM 1498 C CA . SER A 1 184 ? 26.562 -0.653 -12.058 1.00 86.31 184 SER A CA 1
ATOM 1499 C C . SER A 1 184 ? 25.313 0.206 -12.286 1.00 86.31 184 SER A C 1
ATOM 1501 O O . SER A 1 184 ? 25.413 1.429 -12.417 1.00 86.31 184 SER A O 1
ATOM 1503 N N . SER A 1 185 ? 24.129 -0.403 -12.363 1.00 89.25 185 SER A N 1
ATOM 1504 C CA . SER A 1 185 ? 22.874 0.322 -12.558 1.00 89.25 185 SER A CA 1
ATOM 1505 C C . SER A 1 185 ? 22.513 1.140 -11.321 1.00 89.25 185 SER A C 1
ATOM 1507 O O . SER A 1 185 ? 22.384 0.597 -10.223 1.00 89.25 185 SER A O 1
ATOM 1509 N N . ARG A 1 186 ? 22.287 2.446 -11.498 1.00 92.62 186 ARG A N 1
ATOM 1510 C CA . ARG A 1 186 ? 21.853 3.336 -10.413 1.00 92.62 186 ARG A CA 1
ATOM 1511 C C . ARG A 1 186 ? 20.694 4.235 -10.818 1.00 92.62 186 ARG A C 1
ATOM 1513 O O . ARG A 1 186 ? 20.604 4.676 -11.963 1.00 92.62 186 ARG A O 1
ATOM 1520 N N . GLU A 1 187 ? 19.845 4.531 -9.840 1.00 93.19 187 GLU A N 1
ATOM 1521 C CA . GLU A 1 187 ? 18.844 5.595 -9.919 1.00 93.19 187 GLU A CA 1
ATOM 1522 C C . GLU A 1 187 ? 19.542 6.957 -10.047 1.00 93.19 187 GLU A C 1
ATOM 1524 O O . GLU A 1 187 ? 20.578 7.215 -9.420 1.00 93.19 187 GLU A O 1
ATOM 1529 N N . LEU A 1 188 ? 18.981 7.815 -10.889 1.00 89.75 188 LEU A N 1
ATOM 1530 C CA . LEU A 1 188 ? 19.399 9.195 -11.042 1.00 89.75 188 LEU A CA 1
ATOM 1531 C C . LEU A 1 188 ? 18.694 10.087 -10.023 1.00 89.75 188 LEU A C 1
ATOM 1533 O O . LEU A 1 188 ? 17.530 9.896 -9.689 1.00 89.75 188 LEU A O 1
ATOM 1537 N N . SER A 1 189 ? 19.396 11.105 -9.534 1.00 81.94 189 SER A N 1
ATOM 1538 C CA . SER A 1 189 ? 18.753 12.177 -8.778 1.00 81.94 189 SER A CA 1
ATOM 1539 C C . SER A 1 189 ? 17.934 13.085 -9.704 1.00 81.94 189 SER A C 1
ATOM 1541 O O . SER A 1 189 ? 18.192 13.177 -10.903 1.00 81.94 189 SER A O 1
ATOM 1543 N N . ARG A 1 190 ? 17.006 13.870 -9.141 1.00 74.88 190 ARG A N 1
ATOM 1544 C CA . ARG A 1 190 ? 16.216 14.858 -9.909 1.00 74.88 190 ARG A CA 1
ATOM 1545 C C . ARG A 1 190 ? 17.066 15.841 -10.725 1.00 74.88 190 ARG A C 1
ATOM 1547 O O . ARG A 1 190 ? 16.619 16.315 -11.764 1.00 74.88 190 ARG A O 1
ATOM 1554 N N . SER A 1 191 ? 18.268 16.177 -10.252 1.00 63.06 191 SER A N 1
ATOM 1555 C CA . SER A 1 191 ? 19.218 17.032 -10.977 1.00 63.06 191 SER A CA 1
ATOM 1556 C C . SER A 1 191 ? 19.905 16.327 -12.150 1.00 63.06 191 SER A C 1
ATOM 1558 O O . SER A 1 191 ? 20.432 17.005 -13.023 1.00 63.06 191 SER A O 1
ATOM 1560 N N . GLU A 1 192 ? 19.902 14.995 -12.177 1.00 76.00 192 GLU A N 1
ATOM 1561 C CA . GLU A 1 192 ? 20.500 14.160 -13.225 1.00 76.00 192 GLU A CA 1
ATOM 1562 C C . GLU A 1 192 ? 19.465 13.637 -14.235 1.00 76.00 192 GLU A C 1
ATOM 1564 O O . GLU A 1 192 ? 19.827 13.301 -15.359 1.00 76.00 192 GLU A O 1
ATOM 1569 N N . GLU A 1 193 ? 18.168 13.634 -13.900 1.00 73.31 193 GLU A N 1
ATOM 1570 C CA . GLU A 1 193 ? 17.046 13.304 -14.807 1.00 73.31 193 GLU A CA 1
ATOM 1571 C C . GLU A 1 193 ? 16.862 14.336 -15.955 1.00 73.31 193 GLU A C 1
ATOM 1573 O O . GLU A 1 193 ? 15.805 14.454 -16.596 1.00 73.31 193 GLU A O 1
ATOM 1578 N N . THR A 1 194 ? 17.901 15.117 -16.270 1.00 71.19 194 THR A N 1
ATOM 1579 C CA . THR A 1 194 ? 17.926 16.137 -17.324 1.00 71.19 194 THR A CA 1
ATOM 1580 C C . THR A 1 194 ? 17.797 15.565 -18.728 1.00 71.19 194 THR A C 1
ATOM 1582 O O . THR A 1 194 ? 17.472 16.337 -19.626 1.00 71.19 194 THR A O 1
ATOM 1585 N N . ASP A 1 195 ? 17.869 14.244 -18.890 1.00 76.81 195 ASP A N 1
ATOM 1586 C CA . ASP A 1 195 ? 17.852 13.576 -20.193 1.00 76.81 195 ASP A CA 1
ATOM 1587 C C . ASP A 1 195 ? 16.691 12.576 -20.369 1.00 76.81 195 ASP A C 1
ATOM 1589 O O . ASP A 1 195 ? 16.605 11.904 -21.394 1.00 76.81 195 ASP A O 1
ATOM 1593 N N . GLY A 1 196 ? 15.737 12.518 -19.430 1.00 85.75 196 GLY A N 1
ATOM 1594 C CA . GLY A 1 196 ? 14.477 11.780 -19.610 1.00 85.75 196 GLY A CA 1
ATOM 1595 C C . GLY A 1 196 ? 14.609 10.261 -19.486 1.00 85.75 196 GLY A C 1
ATOM 1596 O O . GLY A 1 196 ? 14.102 9.537 -20.342 1.00 85.75 196 GLY A O 1
ATOM 1597 N N . TYR A 1 197 ? 15.321 9.805 -18.462 1.00 90.81 197 TYR A N 1
ATOM 1598 C CA . TYR A 1 197 ? 15.372 8.425 -17.982 1.00 90.81 197 TYR A CA 1
ATOM 1599 C C . TYR A 1 197 ? 15.675 8.451 -16.479 1.00 90.81 197 TYR A C 1
ATOM 1601 O O . TYR A 1 197 ? 16.261 9.422 -15.995 1.00 90.81 197 TYR A O 1
ATOM 1609 N N . ASP A 1 198 ? 15.300 7.392 -15.764 1.00 93.19 198 ASP A N 1
ATOM 1610 C CA . ASP A 1 198 ? 15.375 7.334 -14.298 1.00 93.19 198 ASP A CA 1
ATOM 1611 C C . ASP A 1 198 ? 16.586 6.533 -13.805 1.00 93.19 198 ASP A C 1
ATOM 1613 O O . ASP A 1 198 ? 17.106 6.775 -12.718 1.00 93.19 198 ASP A O 1
ATOM 1617 N N . ILE A 1 199 ? 17.047 5.556 -14.590 1.00 94.25 199 ILE A N 1
ATOM 1618 C CA . ILE A 1 199 ? 18.157 4.667 -14.240 1.00 94.25 199 ILE A CA 1
ATOM 1619 C C . ILE A 1 199 ? 19.200 4.701 -15.354 1.00 94.25 199 ILE A C 1
ATOM 1621 O O . ILE A 1 199 ? 18.877 4.643 -16.545 1.00 94.25 199 ILE A O 1
ATOM 1625 N N . LYS A 1 200 ? 20.472 4.761 -14.956 1.00 92.19 200 LYS A N 1
ATOM 1626 C CA . LYS A 1 200 ? 21.613 4.640 -15.862 1.00 92.19 200 LYS A CA 1
ATOM 1627 C C . LYS A 1 200 ? 22.464 3.445 -15.467 1.00 92.19 200 LYS A C 1
ATOM 1629 O O . LYS A 1 200 ? 22.869 3.344 -14.310 1.00 92.19 200 LYS A O 1
ATOM 1634 N N . GLN A 1 201 ? 22.781 2.595 -16.436 1.00 86.31 201 GLN A N 1
ATOM 1635 C CA . GLN A 1 201 ? 23.871 1.636 -16.305 1.00 86.31 201 GLN A CA 1
ATOM 1636 C C . GLN A 1 201 ? 25.137 2.275 -16.878 1.00 86.31 201 GLN A C 1
ATOM 1638 O O . GLN A 1 201 ? 25.176 2.617 -18.063 1.00 86.31 201 GLN A O 1
ATOM 1643 N N . SER A 1 202 ? 26.163 2.464 -16.047 1.00 78.00 202 SER A N 1
ATOM 1644 C CA . SER A 1 202 ? 27.478 2.860 -16.549 1.00 78.00 202 SER A CA 1
ATOM 1645 C C . SER A 1 202 ? 28.200 1.664 -17.160 1.00 78.00 202 SER A C 1
ATOM 1647 O O . SER A 1 202 ? 28.047 0.530 -16.702 1.00 78.00 202 SER A O 1
ATOM 1649 N N . GLN A 1 203 ? 29.012 1.944 -18.176 1.00 66.62 203 GLN A N 1
ATOM 1650 C CA . GLN A 1 203 ? 29.975 0.991 -18.705 1.00 66.62 203 GLN A CA 1
ATOM 1651 C C . GLN A 1 203 ? 30.921 0.595 -17.561 1.00 66.62 203 GLN A C 1
ATOM 1653 O O . GLN A 1 203 ? 31.600 1.453 -16.998 1.00 66.62 203 GLN A O 1
ATOM 1658 N N . GLU A 1 204 ? 30.902 -0.672 -17.156 1.00 55.81 204 GLU A N 1
ATOM 1659 C CA . GLU A 1 204 ? 31.983 -1.229 -16.343 1.00 55.81 204 GLU A CA 1
ATOM 1660 C C . GLU A 1 204 ? 33.112 -1.580 -17.320 1.00 55.81 204 GLU A C 1
ATOM 1662 O O . GLU A 1 204 ? 32.893 -2.333 -18.274 1.00 55.81 204 GLU A O 1
ATOM 1667 N N . GLU A 1 205 ? 34.293 -0.985 -17.132 1.00 45.31 205 GLU A N 1
ATOM 1668 C CA . GLU A 1 205 ? 35.532 -1.491 -17.723 1.00 45.31 205 GLU A CA 1
ATOM 1669 C C . GLU A 1 205 ? 35.863 -2.796 -16.995 1.00 45.31 205 GLU A C 1
ATOM 1671 O O . GLU A 1 205 ? 36.405 -2.783 -15.894 1.00 45.31 205 GLU A O 1
ATOM 1676 N N . SER A 1 206 ? 35.470 -3.938 -17.555 1.00 44.97 206 SER A N 1
ATOM 1677 C CA . SER A 1 206 ? 35.965 -5.221 -17.066 1.00 44.97 206 SER A CA 1
ATOM 1678 C C . SER A 1 206 ? 37.367 -5.444 -17.637 1.00 44.97 206 SER A C 1
ATOM 1680 O O . SER A 1 206 ? 37.511 -5.741 -18.826 1.00 44.97 206 SER A O 1
ATOM 1682 N N . GLU A 1 207 ? 38.396 -5.298 -16.805 1.00 46.28 207 GLU A N 1
ATOM 1683 C CA . GLU A 1 207 ? 39.696 -5.923 -17.050 1.00 46.28 207 GLU A CA 1
ATOM 1684 C C . GLU A 1 207 ? 39.524 -7.438 -16.890 1.00 46.28 207 GLU A C 1
ATOM 1686 O O . GLU A 1 207 ? 39.594 -7.952 -15.781 1.00 46.28 207 GLU A O 1
ATOM 1691 N N . GLU A 1 208 ? 39.274 -8.171 -17.975 1.00 45.38 208 GLU A N 1
ATOM 1692 C CA . GLU A 1 208 ? 39.546 -9.610 -17.981 1.00 45.38 208 GLU A CA 1
ATOM 1693 C C . GLU A 1 208 ? 39.975 -10.081 -19.376 1.00 45.38 208 GLU A C 1
ATOM 1695 O O . GLU A 1 208 ? 39.241 -10.028 -20.367 1.00 45.38 208 GLU A O 1
ATOM 1700 N N . GLU A 1 209 ? 41.239 -10.495 -19.431 1.00 45.97 209 GLU A N 1
ATOM 1701 C CA . GLU A 1 209 ? 41.863 -11.202 -20.534 1.00 45.97 209 GLU A CA 1
ATOM 1702 C C . GLU A 1 209 ? 41.208 -12.578 -20.711 1.00 45.97 209 GLU A C 1
ATOM 1704 O O . GLU A 1 209 ? 41.137 -13.375 -19.780 1.00 45.97 209 GLU A O 1
ATOM 1709 N N . GLY A 1 210 ? 40.830 -12.903 -21.947 1.00 48.06 210 GLY A N 1
ATOM 1710 C CA . GLY A 1 210 ? 40.584 -14.285 -22.354 1.00 48.06 210 GLY A CA 1
ATOM 1711 C C . GLY A 1 210 ? 39.118 -14.718 -22.321 1.00 48.06 210 GLY A C 1
ATOM 1712 O O . GLY A 1 210 ? 38.563 -15.050 -21.286 1.00 48.06 210 GLY A O 1
ATOM 1713 N N . TYR A 1 211 ? 38.567 -14.861 -23.529 1.00 42.81 211 TYR A N 1
ATOM 1714 C CA . TYR A 1 211 ? 37.304 -15.530 -23.871 1.00 42.81 211 TYR A CA 1
ATOM 1715 C C . TYR A 1 211 ? 36.005 -14.755 -23.599 1.00 42.81 211 TYR A C 1
ATOM 1717 O O . TYR A 1 211 ? 35.240 -15.057 -22.694 1.00 42.81 211 TYR A O 1
ATOM 1725 N N . GLY A 1 212 ? 35.681 -13.867 -24.547 1.00 40.78 212 GLY A N 1
ATOM 1726 C CA . GLY A 1 212 ? 34.297 -13.497 -24.858 1.00 40.78 212 GLY A CA 1
ATOM 1727 C C . GLY A 1 212 ? 33.781 -12.266 -24.121 1.00 40.78 212 GLY A C 1
ATOM 1728 O O . GLY A 1 212 ? 33.054 -12.383 -23.146 1.00 40.78 212 GLY A O 1
ATOM 1729 N N . LEU A 1 213 ? 34.114 -11.093 -24.666 1.00 39.00 213 LEU A N 1
ATOM 1730 C CA . LEU A 1 213 ? 33.530 -9.780 -24.372 1.00 39.00 213 LEU A CA 1
ATOM 1731 C C . LEU A 1 213 ? 32.048 -9.845 -23.939 1.00 39.00 213 LEU A C 1
ATOM 1733 O O . LEU A 1 213 ? 31.162 -9.975 -24.785 1.00 39.00 213 LEU A O 1
ATOM 1737 N N . ILE A 1 214 ? 31.758 -9.627 -22.654 1.00 45.12 214 ILE A N 1
ATOM 1738 C CA . ILE A 1 214 ? 30.477 -9.032 -22.261 1.00 45.12 214 ILE A CA 1
ATOM 1739 C C . ILE A 1 214 ? 30.633 -7.541 -22.563 1.00 45.12 214 ILE A C 1
ATOM 1741 O O . ILE A 1 214 ? 31.146 -6.784 -21.746 1.00 45.12 214 ILE A O 1
ATOM 1745 N N . GLN A 1 215 ? 30.273 -7.108 -23.774 1.00 45.66 215 GLN A N 1
ATOM 1746 C CA . GLN A 1 215 ? 30.190 -5.676 -24.062 1.00 45.66 215 GLN A CA 1
ATOM 1747 C C . GLN A 1 215 ? 29.135 -5.079 -23.124 1.00 45.66 215 GLN A C 1
ATOM 1749 O O . GLN A 1 215 ? 27.937 -5.294 -23.310 1.00 45.66 215 GLN A O 1
ATOM 1754 N N . SER A 1 216 ? 29.576 -4.368 -22.083 1.00 54.00 216 SER A N 1
ATOM 1755 C CA . SER A 1 216 ? 28.693 -3.580 -21.230 1.00 54.00 216 SER A CA 1
ATOM 1756 C C . SER A 1 216 ? 28.180 -2.394 -22.054 1.00 54.00 216 SER A C 1
ATOM 1758 O O . SER A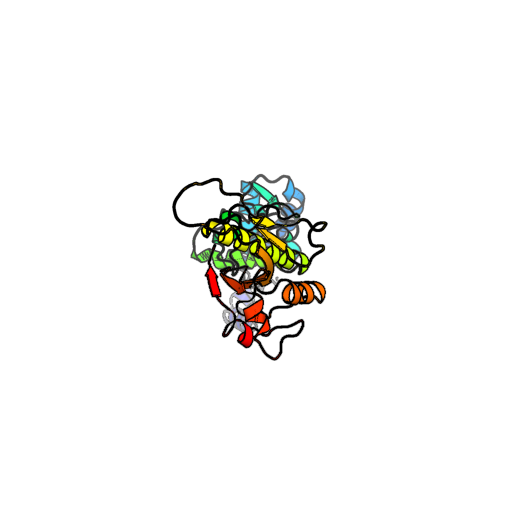 1 216 ? 28.758 -1.311 -22.099 1.00 54.00 216 SER A O 1
ATOM 1760 N N . GLU A 1 217 ? 27.108 -2.619 -22.813 1.00 69.38 217 GLU A N 1
ATOM 1761 C CA . GLU A 1 217 ? 26.441 -1.543 -23.536 1.00 69.38 217 GLU A CA 1
ATOM 1762 C C . GLU A 1 217 ? 25.806 -0.590 -22.523 1.00 69.38 217 GLU A C 1
ATOM 1764 O O . GLU A 1 217 ? 25.023 -1.004 -21.672 1.00 69.38 217 GLU A O 1
ATOM 1769 N N . GLU A 1 218 ? 26.145 0.696 -22.606 1.00 85.00 218 GLU A N 1
ATOM 1770 C CA . GLU A 1 218 ? 25.511 1.740 -21.803 1.00 85.00 218 GLU A CA 1
ATOM 1771 C C . GLU A 1 218 ? 23.984 1.698 -21.996 1.00 85.00 218 GLU A C 1
ATOM 1773 O O . GLU A 1 218 ? 23.491 1.840 -23.121 1.00 85.00 218 GLU A O 1
ATOM 1778 N N . ARG A 1 219 ? 23.231 1.531 -20.899 1.00 90.06 219 ARG A N 1
ATOM 1779 C CA . ARG A 1 219 ? 21.759 1.487 -20.910 1.00 90.06 219 ARG A CA 1
ATOM 1780 C C . ARG A 1 219 ? 21.167 2.713 -20.235 1.00 90.06 219 ARG A C 1
ATOM 1782 O O . ARG A 1 219 ? 21.587 3.128 -19.153 1.00 90.06 219 ARG A O 1
ATOM 1789 N N . TYR A 1 220 ? 20.127 3.233 -20.869 1.00 92.75 220 TYR A N 1
ATOM 1790 C CA . TYR A 1 220 ? 19.315 4.342 -20.390 1.00 92.75 220 TYR A CA 1
ATOM 1791 C C . TYR A 1 220 ? 17.905 3.822 -20.150 1.00 92.75 220 TYR A C 1
ATOM 1793 O O . TYR A 1 220 ? 17.236 3.423 -21.101 1.00 92.75 220 TYR A O 1
ATOM 1801 N N . ILE A 1 221 ? 17.468 3.775 -18.897 1.00 95.25 221 ILE A N 1
ATOM 1802 C CA . ILE A 1 221 ? 16.237 3.086 -18.506 1.00 95.25 221 ILE A CA 1
ATOM 1803 C C . ILE A 1 221 ? 15.250 4.104 -17.936 1.00 95.25 221 ILE A C 1
ATOM 1805 O O . ILE A 1 221 ? 15.494 4.725 -16.904 1.00 95.25 221 ILE A O 1
ATOM 1809 N N . GLU A 1 222 ? 14.116 4.259 -18.606 1.00 96.12 222 GLU A N 1
ATOM 1810 C CA . GLU A 1 222 ? 12.942 4.968 -18.098 1.00 96.12 222 GLU A CA 1
ATOM 1811 C C . GLU A 1 222 ? 11.973 3.966 -17.475 1.00 96.12 222 GLU A C 1
ATOM 1813 O O . GLU A 1 222 ? 11.639 2.955 -18.093 1.00 96.12 222 GLU A O 1
ATOM 1818 N N . VAL A 1 223 ? 11.476 4.255 -16.276 1.00 96.56 223 VAL A N 1
ATOM 1819 C CA . VAL A 1 223 ? 10.615 3.355 -15.514 1.00 96.56 223 VAL A CA 1
ATOM 1820 C C . VAL A 1 223 ? 9.193 3.905 -15.447 1.00 96.56 223 VAL A C 1
ATOM 1822 O O . VAL A 1 223 ? 8.908 4.960 -14.885 1.00 96.56 223 VAL A O 1
ATOM 1825 N N . LYS A 1 224 ? 8.242 3.138 -15.979 1.00 96.25 224 LYS A N 1
ATOM 1826 C CA . LYS A 1 224 ? 6.807 3.426 -15.906 1.00 96.25 224 LYS A CA 1
ATOM 1827 C C . LYS A 1 224 ? 6.138 2.450 -14.965 1.00 96.25 224 LYS A C 1
ATOM 1829 O O . LYS A 1 224 ? 6.136 1.253 -15.211 1.00 96.25 224 LYS A O 1
ATOM 1834 N N . SER A 1 225 ? 5.528 2.965 -13.907 1.00 96.12 225 SER A N 1
ATOM 1835 C CA . SER A 1 225 ? 4.958 2.123 -12.854 1.00 96.12 225 SER A CA 1
ATOM 1836 C C . SER A 1 225 ? 3.479 2.396 -12.673 1.00 96.12 225 SER A C 1
ATOM 1838 O O . SER A 1 225 ? 3.041 3.548 -12.712 1.00 96.12 225 SER A O 1
ATOM 1840 N N . SER A 1 226 ? 2.706 1.338 -12.458 1.00 96.31 226 SER A N 1
ATOM 1841 C CA . SER A 1 226 ? 1.273 1.429 -12.217 1.00 96.31 226 SER A CA 1
ATOM 1842 C C . SER A 1 226 ? 0.826 0.415 -11.178 1.00 96.31 226 SER A C 1
ATOM 1844 O O . SER A 1 226 ? 1.290 -0.720 -11.165 1.00 96.31 226 SER A O 1
ATOM 1846 N N . SER A 1 227 ? -0.141 0.804 -10.350 1.00 94.50 227 SER A N 1
ATOM 1847 C CA . SER A 1 227 ? -0.886 -0.142 -9.515 1.00 94.50 227 SER A CA 1
ATOM 1848 C C . SER A 1 227 ? -1.845 -1.016 -10.326 1.00 94.50 227 SER A C 1
ATOM 1850 O O . SER A 1 227 ? -2.382 -1.973 -9.791 1.00 94.50 227 SER A O 1
ATOM 1852 N N . ARG A 1 228 ? -2.091 -0.701 -11.606 1.00 94.81 228 ARG A N 1
ATOM 1853 C CA . ARG A 1 228 ? -2.986 -1.477 -12.470 1.00 94.81 228 ARG A CA 1
ATOM 1854 C C . ARG A 1 228 ? -2.227 -2.606 -13.176 1.00 94.81 228 ARG A C 1
ATOM 1856 O O . ARG A 1 228 ? -1.068 -2.404 -13.545 1.00 94.81 228 ARG A O 1
ATOM 1863 N N . PRO A 1 229 ? -2.887 -3.739 -13.467 1.00 93.06 229 PRO A N 1
ATOM 1864 C CA . PRO A 1 229 ? -2.272 -4.846 -14.202 1.00 93.06 229 PRO A CA 1
ATOM 1865 C C . PRO A 1 229 ? -2.044 -4.534 -15.690 1.00 93.06 229 PRO A C 1
ATOM 1867 O O . PRO A 1 229 ? -1.112 -5.055 -16.291 1.00 93.06 229 PRO A O 1
ATOM 1870 N N . ASN A 1 230 ? -2.853 -3.647 -16.283 1.00 94.62 230 ASN A N 1
ATOM 1871 C CA . ASN A 1 230 ? -2.831 -3.357 -17.721 1.00 94.62 230 ASN A CA 1
ATOM 1872 C C . ASN A 1 230 ? -2.604 -1.856 -17.997 1.00 94.62 230 ASN A C 1
ATOM 1874 O O . ASN A 1 230 ? -3.540 -1.169 -18.414 1.00 94.62 230 ASN A O 1
ATOM 1878 N N . PRO A 1 231 ? -1.419 -1.294 -17.694 1.00 94.50 231 PRO A N 1
ATOM 1879 C CA . PRO A 1 231 ? -1.186 0.137 -17.844 1.00 94.50 231 PRO A CA 1
ATOM 1880 C C . PRO A 1 231 ? -0.839 0.540 -19.280 1.00 94.50 231 PRO A C 1
ATOM 1882 O O . PRO A 1 231 ? -0.098 -0.147 -19.985 1.00 94.50 231 PRO A O 1
ATOM 1885 N N . ASP A 1 232 ? -1.306 1.718 -19.684 1.00 93.31 232 ASP A N 1
ATOM 1886 C CA . ASP A 1 232 ? -0.759 2.419 -20.845 1.00 93.31 232 ASP A CA 1
ATOM 1887 C C . ASP A 1 232 ? 0.594 3.052 -20.480 1.00 93.31 232 ASP A C 1
ATOM 1889 O O . ASP A 1 232 ? 0.820 3.471 -19.340 1.00 93.31 232 ASP A O 1
ATOM 1893 N N . ILE A 1 233 ? 1.494 3.162 -21.457 1.00 92.38 233 ILE A N 1
ATOM 1894 C CA . ILE A 1 233 ? 2.767 3.870 -21.293 1.00 92.38 233 ILE A CA 1
ATOM 1895 C C . ILE A 1 233 ? 2.553 5.342 -21.642 1.00 92.38 233 ILE A C 1
ATOM 1897 O O . ILE A 1 233 ? 2.144 5.665 -22.757 1.00 92.38 233 ILE A O 1
ATOM 1901 N N . PHE A 1 234 ? 2.896 6.237 -20.714 1.00 91.19 234 PHE A N 1
ATOM 1902 C CA . PHE A 1 234 ? 2.874 7.687 -20.922 1.00 91.19 234 PHE A CA 1
ATOM 1903 C C . PHE A 1 234 ? 4.297 8.245 -20.913 1.00 91.19 234 PHE A C 1
ATOM 1905 O O . PHE A 1 234 ? 4.939 8.287 -19.864 1.00 91.19 234 PHE A O 1
ATOM 1912 N N . LEU A 1 235 ? 4.786 8.694 -22.066 1.00 90.50 235 LEU A N 1
ATOM 1913 C CA . LEU A 1 235 ? 6.082 9.349 -22.224 1.00 90.50 235 LEU A CA 1
ATOM 1914 C C . LEU A 1 235 ? 5.899 10.864 -22.290 1.00 90.50 235 LEU A C 1
ATOM 1916 O O . LEU A 1 235 ? 5.077 11.376 -23.050 1.00 90.50 235 LEU A O 1
ATOM 1920 N N . THR A 1 236 ? 6.710 11.600 -21.536 1.00 90.00 236 THR A N 1
ATOM 1921 C CA . THR A 1 236 ? 6.839 13.046 -21.745 1.00 90.00 236 THR A CA 1
ATOM 1922 C C . THR A 1 236 ? 7.510 13.322 -23.093 1.00 90.00 236 THR A C 1
ATOM 1924 O O . THR A 1 236 ? 8.218 12.469 -23.631 1.00 90.00 236 THR A O 1
ATOM 1927 N N . THR A 1 237 ? 7.355 14.533 -23.635 1.00 88.44 237 THR A N 1
ATOM 1928 C CA . THR A 1 237 ? 8.042 14.951 -24.874 1.00 88.44 237 THR A CA 1
ATOM 1929 C C . THR A 1 237 ? 9.546 14.698 -24.805 1.00 88.44 237 THR A C 1
ATOM 1931 O O . THR A 1 237 ? 10.159 14.247 -25.767 1.00 88.44 237 THR A O 1
ATOM 1934 N N . LYS A 1 238 ? 10.135 14.945 -23.635 1.00 89.50 238 LYS A N 1
ATOM 1935 C CA . LYS A 1 238 ? 11.550 14.729 -23.365 1.00 89.50 238 LYS A CA 1
ATOM 1936 C C . LYS A 1 238 ? 11.935 13.252 -23.443 1.00 89.50 238 LYS A C 1
ATOM 1938 O O . LYS A 1 238 ? 12.813 12.908 -24.222 1.00 89.50 238 LYS A O 1
ATOM 1943 N N . GLN A 1 239 ? 11.233 12.389 -22.708 1.00 91.69 239 GLN A N 1
ATOM 1944 C CA . GLN A 1 239 ? 11.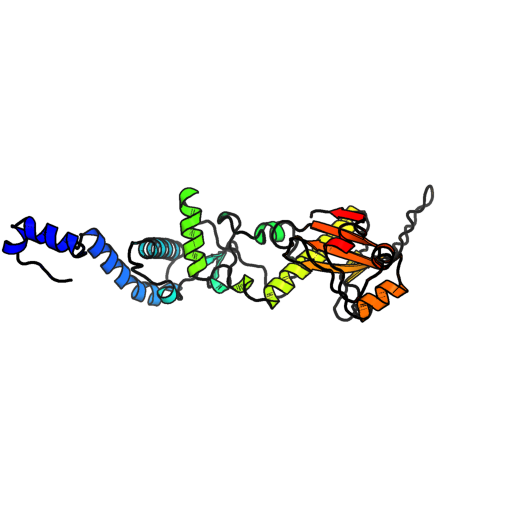453 10.936 -22.736 1.00 91.69 239 GLN A CA 1
ATOM 1945 C C . GLN A 1 239 ? 11.275 10.374 -24.147 1.00 91.69 239 GLN A C 1
ATOM 1947 O O . GLN A 1 239 ? 12.066 9.560 -24.609 1.00 91.69 239 GLN A O 1
ATOM 1952 N N . PHE A 1 240 ? 10.274 10.868 -24.874 1.00 90.12 240 PHE A N 1
ATOM 1953 C CA . PHE A 1 240 ? 10.033 10.471 -26.252 1.00 90.12 240 PHE A CA 1
ATOM 1954 C C . PHE A 1 240 ? 11.155 10.895 -27.212 1.00 90.12 240 PHE A C 1
ATOM 1956 O O . PHE A 1 240 ? 11.547 10.125 -28.090 1.00 90.12 240 PHE A O 1
ATOM 1963 N N . ASN A 1 241 ? 11.712 12.094 -27.040 1.00 89.12 241 ASN A N 1
ATOM 1964 C CA . ASN A 1 241 ? 12.876 12.530 -27.809 1.00 89.12 241 ASN A CA 1
ATOM 1965 C C . ASN A 1 241 ? 14.105 11.670 -27.486 1.00 89.12 241 ASN A C 1
ATOM 1967 O O . ASN A 1 241 ? 14.809 11.245 -28.401 1.00 89.12 241 ASN A O 1
ATOM 1971 N N . THR A 1 242 ? 14.335 11.354 -26.211 1.00 90.19 242 THR A N 1
ATOM 1972 C CA . THR A 1 242 ? 15.443 10.483 -25.797 1.00 90.19 242 THR A CA 1
ATOM 1973 C C . THR A 1 242 ? 15.297 9.079 -26.373 1.00 90.19 242 THR A C 1
ATOM 1975 O O . THR A 1 242 ? 16.254 8.564 -26.952 1.00 90.19 242 THR A O 1
ATOM 1978 N N . LEU A 1 243 ? 14.090 8.509 -26.327 1.00 90.00 243 LEU A N 1
ATOM 1979 C CA . LEU A 1 243 ? 13.736 7.250 -26.984 1.00 90.00 243 LEU A CA 1
ATOM 1980 C C . LEU A 1 243 ? 14.105 7.271 -28.478 1.00 90.00 243 LEU A C 1
ATOM 1982 O O . LEU A 1 243 ? 14.764 6.355 -28.966 1.00 90.00 243 LEU A O 1
ATOM 1986 N N . ARG A 1 244 ? 13.729 8.331 -29.208 1.00 88.00 244 ARG A N 1
ATOM 1987 C CA . ARG A 1 244 ? 14.040 8.483 -30.643 1.00 88.00 244 ARG A CA 1
ATOM 19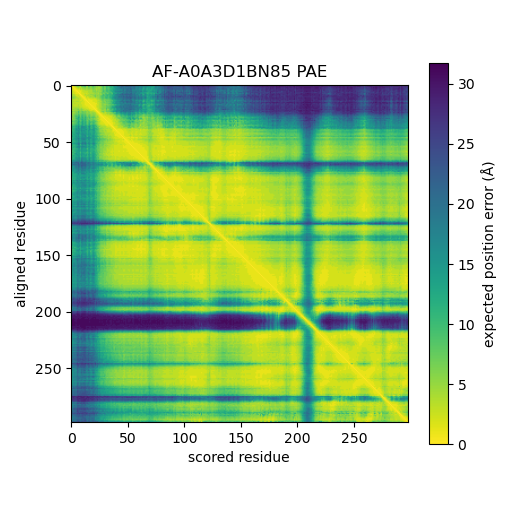88 C C . ARG A 1 244 ? 15.530 8.624 -30.939 1.00 88.00 244 ARG A C 1
ATOM 1990 O O . ARG A 1 244 ? 15.966 8.161 -31.991 1.00 88.00 244 ARG A O 1
ATOM 1997 N N . ASN A 1 245 ? 16.285 9.262 -30.050 1.00 89.25 245 ASN A N 1
ATOM 1998 C CA . ASN A 1 245 ? 17.700 9.556 -30.263 1.00 89.25 245 ASN A CA 1
ATOM 1999 C C . ASN A 1 245 ? 18.606 8.382 -29.875 1.00 89.25 245 ASN A C 1
ATOM 2001 O O . ASN A 1 245 ? 19.577 8.107 -30.573 1.00 89.25 245 ASN A O 1
ATOM 2005 N N . LYS A 1 246 ? 18.296 7.691 -28.770 1.00 87.56 246 LYS A N 1
ATOM 2006 C CA . LYS A 1 246 ? 19.133 6.619 -28.206 1.00 87.56 246 LYS A CA 1
ATOM 2007 C C . LYS A 1 246 ? 18.680 5.206 -28.596 1.00 87.56 246 LYS A C 1
ATOM 2009 O O . LYS A 1 246 ? 19.476 4.284 -28.457 1.00 87.56 246 LYS A O 1
ATOM 2014 N N . LYS A 1 247 ? 17.448 5.046 -29.104 1.00 84.38 247 LYS A N 1
ATOM 2015 C CA . LYS A 1 247 ? 16.851 3.829 -29.699 1.00 84.38 247 LYS A CA 1
ATOM 2016 C C . LYS A 1 247 ? 17.280 2.519 -29.025 1.00 84.38 247 LYS A C 1
ATOM 2018 O O . LYS A 1 247 ? 16.687 2.139 -28.025 1.00 84.38 247 LYS A O 1
ATOM 2023 N N . GLU A 1 248 ? 18.305 1.855 -29.558 1.00 85.81 248 GLU A N 1
ATOM 2024 C CA . GLU A 1 248 ? 18.800 0.536 -29.135 1.00 85.81 248 GLU A CA 1
ATOM 2025 C C . GLU A 1 248 ? 19.348 0.518 -27.701 1.00 85.81 248 GLU A C 1
ATOM 2027 O O . GLU A 1 248 ? 19.290 -0.511 -27.035 1.00 85.81 248 GLU A O 1
ATOM 2032 N N . ARG A 1 249 ? 19.815 1.669 -27.204 1.00 89.69 249 ARG A N 1
ATOM 2033 C CA . ARG A 1 249 ? 20.360 1.836 -25.848 1.00 89.69 249 ARG A CA 1
ATOM 2034 C C . ARG A 1 249 ? 19.341 2.371 -24.843 1.00 89.69 249 ARG A C 1
ATOM 2036 O O . ARG A 1 249 ? 19.653 2.495 -23.660 1.00 89.69 249 ARG A O 1
ATOM 2043 N N . TYR A 1 250 ? 18.145 2.737 -25.306 1.00 91.94 250 TYR A N 1
ATOM 2044 C CA . TYR A 1 250 ? 17.077 3.255 -24.456 1.00 91.94 250 TYR A CA 1
ATOM 2045 C C . TYR A 1 250 ? 16.042 2.170 -24.199 1.00 91.94 250 TYR A C 1
ATOM 2047 O O . TYR A 1 250 ? 15.538 1.542 -25.127 1.00 91.94 250 TYR A O 1
ATOM 2055 N N . PHE A 1 251 ? 15.700 1.976 -22.937 1.00 94.50 251 PHE A N 1
ATOM 2056 C CA . PHE A 1 251 ? 14.753 0.973 -22.494 1.00 94.50 251 PHE A CA 1
ATOM 2057 C C . PHE A 1 251 ? 13.626 1.641 -21.721 1.00 94.50 251 PHE A C 1
ATOM 2059 O O . PHE A 1 251 ? 13.847 2.582 -20.960 1.00 94.50 251 PHE A O 1
ATOM 2066 N N . VAL A 1 252 ? 12.416 1.127 -21.905 1.00 94.62 252 VAL A N 1
ATOM 2067 C CA . VAL A 1 252 ? 11.259 1.487 -21.091 1.00 94.62 252 VAL A CA 1
ATOM 2068 C C . VAL A 1 252 ? 10.873 0.259 -20.288 1.00 94.62 252 VAL A C 1
ATOM 2070 O O . VAL A 1 252 ? 10.522 -0.782 -20.838 1.00 94.62 252 VAL A O 1
ATOM 2073 N N . TYR A 1 253 ? 11.001 0.369 -18.976 1.00 97.06 253 TYR A N 1
ATOM 2074 C CA . TYR A 1 253 ? 10.712 -0.687 -18.018 1.00 97.06 253 TYR A CA 1
ATOM 2075 C C . TYR A 1 253 ? 9.334 -0.417 -17.438 1.00 97.06 253 TYR A C 1
ATOM 2077 O O . TYR A 1 253 ? 9.118 0.615 -16.805 1.00 97.06 253 TYR A O 1
ATOM 2085 N N . VAL A 1 254 ? 8.382 -1.315 -17.682 1.00 97.19 254 VAL A N 1
ATOM 2086 C CA . VAL A 1 254 ? 6.997 -1.139 -17.238 1.00 97.19 254 VAL A CA 1
ATOM 2087 C C . VAL A 1 254 ? 6.705 -2.067 -16.073 1.00 97.19 254 VAL A C 1
ATOM 2089 O O . VAL A 1 254 ? 6.647 -3.277 -16.253 1.00 97.19 254 VAL A O 1
ATOM 2092 N N . VAL A 1 255 ? 6.490 -1.515 -14.882 1.00 97.88 255 VAL A N 1
ATOM 2093 C CA . VAL A 1 255 ? 6.076 -2.282 -13.703 1.00 97.88 255 VAL A CA 1
ATOM 2094 C C . VAL A 1 255 ? 4.558 -2.205 -13.564 1.00 97.88 255 VAL A C 1
ATOM 2096 O O . VAL A 1 255 ? 4.003 -1.153 -13.231 1.00 97.88 255 VAL A O 1
ATOM 2099 N N . LYS A 1 256 ? 3.888 -3.324 -13.851 1.00 96.75 256 LYS A N 1
ATOM 2100 C CA . LYS A 1 256 ? 2.438 -3.500 -13.678 1.00 96.75 256 LYS A CA 1
ATOM 2101 C C . LYS A 1 256 ? 2.121 -4.080 -12.300 1.00 96.75 256 LYS A C 1
ATOM 2103 O O . LYS A 1 256 ? 2.968 -4.743 -11.706 1.00 96.75 256 LYS A O 1
ATOM 2108 N N . ASP A 1 257 ? 0.901 -3.826 -11.832 1.00 95.94 257 ASP A N 1
ATOM 2109 C CA . ASP A 1 257 ? 0.362 -4.342 -10.566 1.00 95.94 257 ASP A CA 1
ATOM 2110 C C . ASP A 1 257 ? 1.266 -4.077 -9.341 1.00 95.94 257 ASP A C 1
ATOM 2112 O O . ASP A 1 257 ? 1.496 -4.925 -8.482 1.00 95.94 257 ASP A O 1
ATOM 2116 N N . ALA A 1 258 ? 1.828 -2.866 -9.271 1.00 96.88 258 ALA A N 1
ATOM 2117 C CA . ALA A 1 258 ? 2.912 -2.548 -8.344 1.00 96.88 258 ALA A CA 1
ATOM 2118 C C . ALA A 1 258 ? 2.571 -2.757 -6.856 1.00 96.88 258 ALA A C 1
ATOM 2120 O O . ALA A 1 258 ? 3.470 -3.026 -6.069 1.00 96.88 258 ALA A O 1
ATOM 2121 N N . LEU A 1 259 ? 1.303 -2.614 -6.455 1.00 96.00 259 LEU A N 1
ATOM 2122 C CA . LEU A 1 259 ? 0.897 -2.700 -5.047 1.00 96.00 259 LEU A CA 1
ATOM 2123 C C . LEU A 1 259 ? 0.566 -4.123 -4.585 1.00 96.00 259 LEU A C 1
ATOM 2125 O O . LEU A 1 259 ? 0.483 -4.328 -3.376 1.00 96.00 259 LEU A O 1
ATOM 2129 N N . GLN A 1 260 ? 0.374 -5.077 -5.501 1.00 94.94 260 GLN A N 1
ATOM 2130 C CA . GLN A 1 260 ? 0.050 -6.469 -5.174 1.00 94.94 260 GLN A CA 1
ATOM 2131 C C . GLN A 1 260 ? 1.180 -7.383 -5.650 1.00 94.94 260 GLN A C 1
ATOM 2133 O O . GLN A 1 260 ? 1.982 -7.840 -4.838 1.00 94.94 260 GLN A O 1
ATOM 2138 N N . HIS A 1 261 ? 1.300 -7.573 -6.966 1.00 94.88 261 HIS A N 1
ATOM 2139 C CA . HIS A 1 261 ? 2.283 -8.452 -7.589 1.00 94.88 261 HIS A CA 1
ATOM 2140 C C . HIS A 1 261 ? 3.102 -7.706 -8.655 1.00 94.88 261 HIS A C 1
ATOM 2142 O O . HIS A 1 261 ? 2.903 -7.925 -9.857 1.00 94.88 261 HIS A O 1
ATOM 2148 N N . PRO A 1 262 ? 4.056 -6.842 -8.242 1.00 96.88 262 PRO A N 1
ATOM 2149 C CA . PRO A 1 262 ? 4.850 -6.055 -9.175 1.00 96.88 262 PRO A CA 1
ATOM 2150 C C . PRO A 1 262 ? 5.510 -6.966 -10.204 1.00 96.88 262 PRO A C 1
ATOM 2152 O O . PRO A 1 262 ? 6.323 -7.825 -9.868 1.00 96.88 262 PRO A O 1
ATOM 2155 N N . THR A 1 263 ? 5.160 -6.763 -11.467 1.00 97.19 263 THR A N 1
ATOM 2156 C CA . THR A 1 263 ? 5.746 -7.498 -12.584 1.00 97.19 263 THR A CA 1
ATOM 2157 C C . THR A 1 263 ? 6.377 -6.494 -13.528 1.00 97.19 263 THR A C 1
ATOM 2159 O O . THR A 1 263 ? 5.696 -5.638 -14.092 1.00 97.19 263 THR A O 1
ATOM 2162 N N . LEU A 1 264 ? 7.690 -6.579 -13.683 1.00 97.69 264 LEU A N 1
ATOM 2163 C CA . LEU A 1 264 ? 8.446 -5.773 -14.624 1.00 97.69 264 LEU A CA 1
ATOM 2164 C C . LEU A 1 264 ? 8.351 -6.389 -16.016 1.00 97.69 264 LEU A C 1
ATOM 2166 O O . LEU A 1 264 ? 8.665 -7.559 -16.184 1.00 97.69 264 LEU A O 1
ATOM 2170 N N . CYS A 1 265 ? 7.979 -5.583 -17.001 1.00 96.94 265 CYS A N 1
ATOM 2171 C CA . CYS A 1 265 ? 8.075 -5.889 -18.420 1.00 96.94 265 CYS A CA 1
ATOM 2172 C C . CYS A 1 265 ? 9.186 -5.026 -19.019 1.00 96.94 265 CYS A C 1
ATOM 2174 O O . CYS A 1 265 ? 9.151 -3.795 -18.918 1.00 96.94 265 CYS A O 1
ATOM 2176 N N . VAL A 1 266 ? 10.174 -5.663 -19.634 1.00 94.88 266 VAL A N 1
ATOM 2177 C CA . VAL A 1 266 ? 11.280 -4.979 -20.301 1.00 94.88 266 VAL A CA 1
ATOM 2178 C C . VAL A 1 266 ? 10.907 -4.718 -21.743 1.00 94.88 266 VAL A C 1
ATOM 2180 O O . VAL A 1 266 ? 10.407 -5.601 -22.437 1.00 94.88 266 VAL A O 1
ATOM 2183 N N . THR A 1 267 ? 11.174 -3.503 -22.200 1.00 91.38 267 THR A N 1
ATOM 2184 C CA . THR A 1 267 ? 10.929 -3.134 -23.581 1.00 91.38 267 THR A CA 1
ATOM 2185 C C . THR A 1 267 ? 12.061 -2.271 -24.120 1.00 91.38 267 THR A C 1
ATOM 2187 O O . THR A 1 267 ? 12.344 -1.189 -23.597 1.00 91.38 267 THR A O 1
ATOM 2190 N N . ARG A 1 268 ? 12.691 -2.726 -25.204 1.00 90.81 268 ARG A N 1
ATOM 2191 C CA . ARG A 1 268 ? 13.702 -1.952 -25.927 1.00 90.81 268 ARG A CA 1
ATOM 2192 C C . ARG A 1 268 ? 13.079 -0.842 -26.779 1.00 90.81 268 ARG A C 1
ATOM 2194 O O . ARG A 1 268 ? 11.974 -0.964 -27.315 1.00 90.81 268 ARG A O 1
ATOM 2201 N N . GLY A 1 269 ? 13.783 0.280 -26.886 1.00 86.88 269 GLY A N 1
ATOM 2202 C CA . GLY A 1 269 ? 13.240 1.503 -27.460 1.00 86.88 269 GLY A CA 1
ATOM 2203 C C . GLY A 1 269 ? 12.921 1.415 -28.952 1.00 86.88 269 GLY A C 1
ATOM 2204 O O . GLY A 1 269 ? 11.915 1.955 -29.408 1.00 86.88 269 GLY A O 1
ATOM 2205 N N . ASP A 1 270 ? 13.731 0.690 -29.714 1.00 86.94 270 ASP A N 1
ATOM 2206 C CA . ASP A 1 270 ? 13.487 0.404 -31.129 1.00 86.94 270 ASP A CA 1
ATOM 2207 C C . ASP A 1 270 ? 12.210 -0.426 -31.351 1.00 86.94 270 ASP A C 1
ATOM 2209 O O . ASP A 1 270 ? 11.423 -0.116 -32.250 1.00 86.94 270 ASP A O 1
ATOM 2213 N N . LYS A 1 271 ? 11.945 -1.416 -30.486 1.00 86.56 271 LYS A N 1
ATOM 2214 C CA . LYS A 1 271 ? 10.704 -2.201 -30.513 1.00 86.56 271 LYS A CA 1
ATOM 2215 C C . LYS A 1 271 ? 9.489 -1.347 -30.213 1.00 86.56 271 LYS A C 1
ATOM 2217 O O . LYS A 1 271 ? 8.489 -1.485 -30.918 1.00 86.56 271 LYS A O 1
ATOM 2222 N N . LEU A 1 272 ? 9.576 -0.426 -29.246 1.00 86.25 272 LEU A N 1
ATOM 2223 C CA . LEU A 1 272 ? 8.505 0.552 -29.059 1.00 86.25 272 LEU A CA 1
ATOM 2224 C C . LEU A 1 272 ? 8.290 1.325 -30.336 1.00 86.25 272 LEU A C 1
ATOM 2226 O O . LEU A 1 272 ? 7.173 1.267 -30.820 1.00 86.25 272 LEU A O 1
ATOM 2230 N N . LEU A 1 273 ? 9.339 1.946 -30.896 1.00 86.62 273 LEU A N 1
ATOM 2231 C CA . LEU A 1 273 ? 9.306 2.772 -32.114 1.00 86.62 273 LEU A CA 1
ATOM 2232 C C . LEU A 1 273 ? 8.708 2.076 -33.348 1.00 86.62 273 LEU A C 1
ATOM 2234 O O . LEU A 1 273 ? 8.201 2.764 -34.232 1.00 86.62 273 LEU A O 1
ATOM 2238 N N . SER A 1 274 ? 8.709 0.741 -33.393 1.00 84.50 274 SER A N 1
ATOM 2239 C CA . SER A 1 274 ? 8.081 -0.042 -34.467 1.00 84.50 274 SER A CA 1
ATOM 2240 C C . SER A 1 274 ? 6.543 -0.008 -34.463 1.00 84.50 274 SER A C 1
ATOM 2242 O O . SER A 1 274 ? 5.903 -0.347 -35.461 1.00 84.50 274 SER A O 1
ATOM 2244 N N . ILE A 1 275 ? 5.918 0.420 -33.362 1.00 83.56 275 ILE A N 1
ATOM 2245 C CA . ILE A 1 275 ? 4.467 0.574 -33.266 1.00 83.56 275 ILE A CA 1
ATOM 2246 C C . ILE A 1 275 ? 4.054 1.805 -34.096 1.00 83.56 275 ILE A C 1
ATOM 2248 O O . ILE A 1 275 ? 4.332 2.947 -33.752 1.00 83.56 275 ILE A O 1
ATOM 2252 N N . THR A 1 276 ? 3.341 1.590 -35.200 1.00 59.47 276 THR A N 1
ATOM 2253 C CA . THR A 1 276 ? 3.059 2.609 -36.234 1.00 59.47 276 THR A CA 1
ATOM 2254 C C . THR A 1 276 ? 2.266 3.845 -35.772 1.00 59.47 276 THR A C 1
ATOM 2256 O O . THR A 1 276 ? 2.200 4.822 -36.510 1.00 59.47 276 THR A O 1
ATOM 2259 N N . ASP A 1 277 ? 1.725 3.847 -34.545 1.00 64.50 277 ASP A N 1
ATOM 2260 C CA . ASP A 1 277 ? 0.906 4.933 -33.976 1.00 64.50 277 ASP A CA 1
ATOM 2261 C C . ASP A 1 277 ? 1.490 5.560 -32.699 1.00 64.50 277 ASP A C 1
ATOM 2263 O O . ASP A 1 277 ? 0.740 6.092 -31.873 1.00 64.50 277 ASP A O 1
ATOM 2267 N N . ILE A 1 278 ? 2.797 5.454 -32.457 1.00 64.19 278 ILE A N 1
ATOM 2268 C CA . ILE A 1 278 ? 3.353 5.962 -31.196 1.00 64.19 278 ILE A CA 1
ATOM 2269 C C . ILE A 1 278 ? 3.206 7.471 -31.108 1.00 64.19 278 ILE A C 1
ATOM 2271 O O . ILE A 1 278 ? 3.742 8.241 -31.909 1.00 64.19 278 ILE A O 1
ATOM 2275 N N . LYS A 1 279 ? 2.530 7.868 -30.038 1.00 70.75 279 LYS A N 1
ATOM 2276 C CA . LYS A 1 279 ? 2.486 9.226 -29.515 1.00 70.75 279 LYS A CA 1
ATOM 2277 C C . LYS A 1 279 ? 3.168 9.231 -28.144 1.00 70.75 279 LYS A C 1
ATOM 2279 O O . LYS A 1 279 ? 3.805 8.263 -27.740 1.00 70.75 279 LYS A O 1
ATOM 2284 N N . THR A 1 280 ? 2.972 10.300 -27.387 1.00 79.06 280 THR A N 1
ATOM 2285 C CA . THR A 1 280 ? 3.278 10.344 -25.949 1.00 79.06 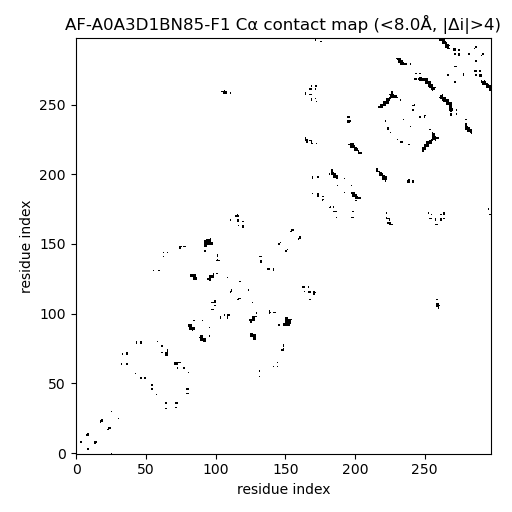280 THR A CA 1
ATOM 2286 C C . THR A 1 280 ? 2.483 9.324 -25.126 1.00 79.06 280 THR A C 1
ATOM 2288 O O . THR A 1 280 ? 2.790 9.126 -23.958 1.00 79.06 280 THR A O 1
ATOM 2291 N N . VAL A 1 281 ? 1.481 8.658 -25.712 1.00 86.38 281 VAL A N 1
ATOM 2292 C CA . VAL A 1 281 ? 0.703 7.585 -25.083 1.00 86.38 281 VAL A CA 1
ATOM 2293 C C . VAL A 1 281 ? 0.754 6.340 -25.961 1.00 86.38 281 VAL A C 1
ATOM 2295 O O . VAL A 1 281 ? 0.439 6.415 -27.151 1.00 86.38 281 VAL A O 1
ATOM 2298 N N . ILE A 1 282 ? 1.130 5.202 -25.379 1.00 87.19 282 ILE A N 1
ATOM 2299 C CA . ILE A 1 282 ? 1.175 3.899 -26.047 1.00 87.19 282 ILE A CA 1
ATOM 2300 C C . ILE A 1 282 ? 0.218 2.953 -25.303 1.00 87.19 282 ILE A C 1
ATOM 2302 O O . ILE A 1 282 ? 0.508 2.580 -24.163 1.00 87.19 282 ILE A O 1
ATOM 2306 N N . PRO A 1 283 ? -0.917 2.573 -25.921 1.00 89.56 283 PRO A N 1
ATOM 2307 C CA . PRO A 1 283 ? -1.921 1.729 -25.280 1.00 89.56 283 PRO A CA 1
ATOM 2308 C C . PRO A 1 283 ? -1.402 0.344 -24.885 1.00 89.56 283 PRO A C 1
ATOM 2310 O O . PRO A 1 283 ? -0.607 -0.245 -25.625 1.00 89.56 283 PRO A O 1
ATOM 2313 N N . PHE A 1 284 ? -1.915 -0.200 -23.776 1.00 90.31 284 PHE A N 1
ATOM 2314 C CA . PHE A 1 284 ? -1.536 -1.507 -23.231 1.00 90.31 284 PHE A CA 1
ATOM 2315 C C . PHE A 1 284 ? -1.497 -2.611 -24.284 1.00 90.31 284 PHE A C 1
ATOM 2317 O O . PHE A 1 284 ? -0.469 -3.249 -24.482 1.00 90.31 284 PHE A O 1
ATOM 2324 N N . ASN A 1 285 ? -2.594 -2.784 -25.021 1.00 88.69 285 ASN A N 1
ATOM 2325 C CA . ASN A 1 285 ? -2.738 -3.836 -26.028 1.00 88.69 285 ASN A CA 1
ATOM 2326 C C . ASN A 1 285 ? -1.695 -3.774 -27.160 1.00 88.69 285 ASN A C 1
ATOM 2328 O O . ASN A 1 285 ? -1.428 -4.794 -27.797 1.00 88.69 285 ASN A O 1
ATOM 2332 N N . LYS A 1 286 ? -1.106 -2.601 -27.426 1.00 87.00 286 LYS A N 1
ATOM 2333 C CA . LYS A 1 286 ? -0.083 -2.432 -28.461 1.00 87.00 286 LYS A CA 1
ATOM 2334 C C . LYS A 1 286 ? 1.301 -2.791 -27.939 1.00 87.00 286 LYS A C 1
ATOM 2336 O O . LYS A 1 286 ? 2.005 -3.531 -28.618 1.00 87.00 286 LYS A O 1
ATOM 2341 N N . TRP A 1 287 ? 1.698 -2.277 -26.773 1.00 88.06 287 TRP A N 1
ATOM 2342 C CA . TRP A 1 287 ? 3.048 -2.533 -26.263 1.00 88.06 287 TRP A CA 1
ATOM 2343 C C . TRP A 1 287 ? 3.184 -3.938 -25.673 1.00 88.06 287 TRP A C 1
ATOM 2345 O O . TRP A 1 287 ? 4.203 -4.584 -25.910 1.00 88.06 287 TRP A O 1
ATOM 2355 N N . SER A 1 288 ? 2.150 -4.462 -25.007 1.00 88.06 288 SER A N 1
ATOM 2356 C CA . SER A 1 288 ? 2.222 -5.786 -24.382 1.00 88.06 288 SER A CA 1
ATOM 2357 C C . SER A 1 288 ? 2.365 -6.924 -25.396 1.00 88.06 288 SER A C 1
ATOM 2359 O O . SER A 1 288 ? 3.073 -7.891 -25.145 1.00 88.06 288 SER A O 1
ATOM 2361 N N . SER A 1 289 ? 1.748 -6.791 -26.573 1.00 84.00 289 SER A N 1
ATOM 2362 C CA . SER A 1 289 ? 1.788 -7.816 -27.624 1.00 84.00 289 SER A CA 1
ATOM 2363 C C . SER A 1 289 ? 2.999 -7.719 -28.555 1.00 84.00 289 SER A C 1
ATOM 2365 O O . SER A 1 289 ? 3.352 -8.708 -29.192 1.00 84.00 289 SER A O 1
ATOM 2367 N N . LYS A 1 290 ? 3.616 -6.536 -28.680 1.00 81.25 290 LYS A N 1
ATOM 2368 C CA . LYS A 1 290 ? 4.631 -6.266 -29.718 1.00 81.25 290 LYS A CA 1
ATOM 2369 C C . LYS A 1 290 ? 6.013 -5.916 -29.182 1.00 81.25 290 LYS A C 1
ATOM 2371 O O . LYS A 1 290 ? 6.975 -6.000 -29.938 1.00 81.25 290 LYS A O 1
ATOM 2376 N N . ALA A 1 291 ? 6.108 -5.471 -27.930 1.00 78.69 291 ALA A N 1
ATOM 2377 C CA . ALA A 1 291 ? 7.307 -4.805 -27.432 1.00 78.69 291 ALA A CA 1
ATOM 2378 C C . ALA A 1 291 ? 7.882 -5.417 -26.143 1.00 78.69 291 ALA A C 1
ATOM 2380 O O . ALA A 1 291 ? 8.989 -5.050 -25.762 1.00 78.69 291 ALA A O 1
ATOM 2381 N N . ILE A 1 292 ? 7.188 -6.355 -25.489 1.00 87.75 292 ILE A N 1
ATOM 2382 C CA . ILE A 1 292 ? 7.750 -7.063 -24.330 1.00 87.75 292 ILE A CA 1
ATOM 2383 C C . ILE A 1 292 ? 8.879 -7.987 -24.793 1.00 87.75 292 ILE A C 1
ATOM 2385 O O . ILE A 1 292 ? 8.684 -8.854 -25.644 1.00 87.75 292 ILE A O 1
ATOM 2389 N N . ASP A 1 293 ? 10.055 -7.779 -24.212 1.00 83.88 293 ASP A N 1
ATOM 2390 C CA . ASP A 1 293 ? 11.237 -8.621 -24.373 1.00 83.88 293 ASP A CA 1
ATOM 2391 C C . ASP A 1 293 ? 11.302 -9.691 -23.285 1.00 83.88 293 ASP A C 1
ATOM 2393 O O . ASP A 1 293 ? 11.484 -10.871 -23.570 1.00 83.88 293 ASP A O 1
ATOM 2397 N N . GLU A 1 294 ? 11.145 -9.264 -22.031 1.00 90.06 294 GLU A N 1
ATOM 2398 C CA . GLU A 1 294 ? 11.301 -10.101 -20.844 1.00 90.06 294 GLU A CA 1
ATOM 2399 C C . GLU A 1 294 ? 10.313 -9.680 -19.753 1.00 90.06 294 GLU A C 1
ATOM 2401 O O . GLU A 1 294 ? 9.921 -8.510 -19.676 1.00 90.06 294 GLU A O 1
ATOM 2406 N N . GLU A 1 295 ? 9.959 -10.624 -18.879 1.00 91.81 295 GLU A N 1
ATOM 2407 C CA . GLU A 1 295 ? 9.212 -10.363 -17.650 1.00 91.81 295 GLU A CA 1
ATOM 2408 C C . GLU A 1 295 ? 10.024 -10.769 -16.412 1.00 91.81 295 GLU A C 1
ATOM 2410 O O . GLU A 1 295 ? 10.803 -11.724 -16.440 1.00 91.81 295 GLU A O 1
ATOM 2415 N N . PHE A 1 296 ? 9.839 -10.044 -15.309 1.00 94.00 296 PHE A N 1
ATOM 2416 C CA . PHE A 1 296 ? 10.499 -10.315 -14.034 1.00 94.00 296 PHE A CA 1
ATOM 2417 C C . PHE A 1 296 ? 9.594 -9.981 -12.847 1.00 94.00 296 PHE A C 1
ATOM 2419 O O . PHE A 1 296 ? 8.895 -8.968 -12.858 1.00 94.00 296 PHE A O 1
ATOM 2426 N N . GLN A 1 297 ? 9.655 -10.803 -11.798 1.00 91.94 297 GLN A N 1
ATOM 2427 C CA . GLN A 1 297 ? 8.988 -10.559 -10.519 1.00 91.94 297 GLN A CA 1
ATOM 2428 C C . GLN A 1 297 ? 10.030 -10.503 -9.379 1.00 91.94 297 GLN A C 1
ATOM 2430 O O . GLN A 1 297 ? 10.849 -11.419 -9.276 1.00 91.94 297 GLN A O 1
ATOM 2435 N N . PRO A 1 298 ? 10.035 -9.436 -8.553 1.00 85.19 298 PRO A N 1
ATOM 2436 C CA . PRO A 1 298 ? 11.047 -9.154 -7.528 1.00 85.19 298 PRO A CA 1
ATOM 2437 C C . PRO A 1 298 ? 10.804 -9.788 -6.147 1.00 85.19 298 PRO A C 1
ATOM 2439 O O . PRO A 1 298 ? 9.708 -10.334 -5.866 1.00 85.19 298 PRO A O 1
#

Solvent-accessible surface area (backbone atoms only — not comparable to full-atom values): 16922 Å² total; per-residue (Å²): 139,82,86,78,56,69,78,54,64,71,40,68,66,48,58,52,51,38,46,74,72,69,51,78,80,88,41,76,64,57,54,53,52,52,56,54,58,66,41,50,69,55,47,60,76,44,52,90,75,50,53,74,66,56,48,52,53,50,51,54,49,51,51,55,43,42,70,37,92,82,46,79,48,56,54,78,80,49,68,76,56,60,44,53,25,71,87,71,47,73,41,48,33,48,74,26,34,69,27,71,85,53,66,50,92,56,30,59,53,62,38,44,75,72,55,32,52,72,88,53,87,84,55,83,85,42,30,43,46,65,87,82,58,89,50,82,86,50,29,63,63,50,41,53,54,40,44,65,57,22,35,38,47,51,69,69,37,66,67,52,41,48,53,52,29,45,43,28,28,52,44,44,52,50,51,51,37,42,76,71,71,40,69,64,49,40,77,53,53,86,87,63,41,80,65,43,38,44,31,41,33,59,63,66,86,75,90,70,88,81,87,79,85,79,77,56,71,56,37,38,31,27,71,47,50,29,67,44,77,75,54,60,48,77,42,51,75,56,30,48,51,36,32,71,72,46,19,86,37,18,31,43,36,36,20,22,16,41,46,61,63,40,33,37,33,36,23,49,23,50,49,52,68,67,45,91,77,72,60,54,53,41,54,33,79,58,45,66,76,66,22,60,76,47,78,49,71,124

Secondary structure (DSSP, 8-state):
--PPPHHHHSSTHHHHHHHHTT-----HHHHHHHHHHTTHHHHHHHGGGS-HHHHHHHHHHHHHHHHSTT-SS-GGGGTT--EEBTTS-EE-GGG-B--GGG--SS-HHHHHHTTTTTT-SS-SPPBB-STT-SSGGGHHHHHHHHHHHTTTGGGG-HHHHHHHHHHHHHHHHHHHHHHTT-TTEEEPPTTTGGGS-SEEE--------SS-------EEEEEEE-SSSSPPEE--HHHHHHHHHHGGGEEEEEEESTTTS-EEEEEEHHHHHTSTT-SSEE-HHHHHHHT--EEE--